Protein AF-0000000076701649 (afdb_homodimer)

Sequence (236 aa):
MNIIDLTMSSPPCSSPISYGSEDEDELDKLRQTIRKQGEAFRRTSEIYLMQVDHPNLKDGGQIWMKSQVDRGIGKDVKLMVEDVRRFEETARKKDSTWAMGKGEEERRRMKNTMGYQIMNIIDLTMSSPPCSSPISYGSEDEDELDKLRQTIRKQGEAFRRTSEIYLMQVDHPNLKDGGQIWMKSQVDRGIGKDVKLMVEDVRRFEETARKKDSTWAMGKGEEERRRMKNTMGYQI

Radius of gyration: 28.3 Å; Cα contacts (8 Å, |Δi|>4): 199; chains: 2; bounding box: 39×139×58 Å

pLDDT: mean 77.35, std 19.84, range [37.5, 97.56]

Solvent-accessible surface area (backbone atoms only — not comparable to full-atom values): 13493 Å² total; per-residue (Å²): 136,84,80,79,78,81,67,76,76,72,71,77,73,74,63,74,74,64,77,41,75,64,51,53,50,50,50,51,51,46,42,50,54,44,44,53,50,17,50,34,27,37,50,45,14,50,53,40,46,51,48,64,66,36,87,71,29,83,62,36,28,48,52,21,46,51,40,45,63,71,67,43,76,43,64,62,41,52,52,46,50,51,43,44,50,51,47,60,60,38,66,70,40,78,75,72,69,72,73,72,49,95,43,74,64,42,53,47,42,44,54,66,40,45,31,59,76,130,135,85,79,78,80,82,66,80,73,70,70,77,74,76,63,74,74,62,76,41,74,65,50,52,50,50,49,51,53,46,41,52,53,43,45,54,50,16,50,34,26,38,52,45,14,50,52,40,46,52,47,64,68,37,89,71,30,88,57,37,30,49,54,21,46,52,40,44,61,72,67,42,75,43,64,60,41,52,54,47,49,51,42,44,51,52,45,58,59,38,66,71,40,79,75,72,71,72,74,74,47,95,44,74,65,42,53,48,41,44,53,66,39,44,30,59,78,131

Secondary structure (DSSP, 8-state):
--------------------HHHHHHHHHHHHHHHHHHHHHHHHHHHHHHHHT-TTIIIIIHHHHHHHHHHTTTHHHHHHHHHHHHHHHHHSSTT------SSHHHHHHHHHHTT---/--------------------HHHHHHHHHHHHHHHHHHHHHHHHHHHHHHHHT-TTIIIIIHHHHHHHHHHTTTHHHHHHHHHHHHHHHHHSSTT------SSHHHHHHHHHHTT---

Structure (mmCIF, N/CA/C/O backbone):
data_AF-0000000076701649-model_v1
#
loop_
_entity.id
_entity.type
_entity.pdbx_description
1 polymer 'Uncharacterized protein'
#
loop_
_atom_site.group_PDB
_atom_site.id
_atom_site.type_symbol
_atom_site.label_atom_id
_atom_site.label_alt_id
_atom_site.label_comp_id
_atom_site.label_asym_id
_atom_site.label_entity_id
_atom_site.label_seq_id
_atom_site.pdbx_PDB_ins_code
_atom_site.Cartn_x
_atom_site.Cartn_y
_atom_site.Cartn_z
_atom_site.occupancy
_atom_site.B_iso_or_equiv
_atom_site.auth_seq_id
_atom_site.auth_comp_id
_atom_site.auth_asym_id
_ato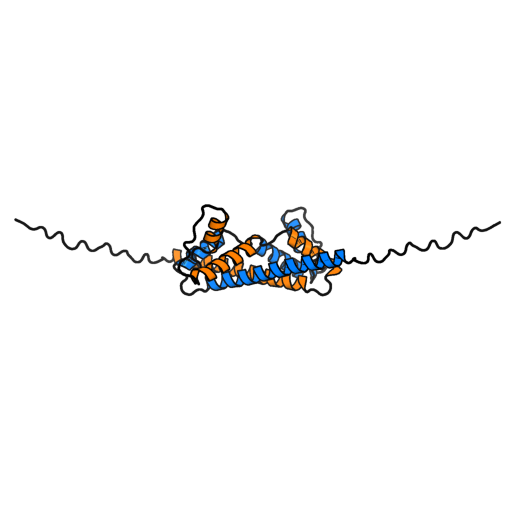m_site.auth_atom_id
_atom_site.pdbx_PDB_model_num
ATOM 1 N N . MET A 1 1 ? 18.766 -67.125 -36.625 1 39.03 1 MET A N 1
ATOM 2 C CA . MET A 1 1 ? 18.047 -65.875 -36.781 1 39.03 1 MET A CA 1
ATOM 3 C C . MET A 1 1 ? 17.906 -65.188 -35.406 1 39.03 1 MET A C 1
ATOM 5 O O . MET A 1 1 ? 17.156 -65.625 -34.562 1 39.03 1 MET A O 1
ATOM 9 N N . ASN A 1 2 ? 19.031 -64.562 -34.844 1 42.22 2 ASN A N 1
ATOM 10 C CA . ASN A 1 2 ? 19.234 -64 -33.531 1 42.22 2 ASN A CA 1
ATOM 11 C C . ASN A 1 2 ? 18.391 -62.75 -33.344 1 42.22 2 ASN A C 1
ATOM 13 O O . ASN A 1 2 ? 18.562 -61.75 -34.031 1 42.22 2 ASN A O 1
ATOM 17 N N . ILE A 1 3 ? 17.109 -62.906 -32.875 1 45.03 3 ILE A N 1
ATOM 18 C CA . ILE A 1 3 ? 16.188 -61.844 -32.531 1 45.03 3 ILE A CA 1
ATOM 19 C C . ILE A 1 3 ? 16.781 -60.969 -31.422 1 45.03 3 ILE A C 1
ATOM 21 O O . ILE A 1 3 ? 17.031 -61.438 -30.312 1 45.03 3 ILE A O 1
ATOM 25 N N . ILE A 1 4 ? 17.578 -59.938 -31.781 1 42.5 4 ILE A N 1
ATOM 26 C CA . ILE A 1 4 ? 18.109 -58.938 -30.844 1 42.5 4 ILE A CA 1
ATOM 27 C C . ILE A 1 4 ? 16.953 -58.281 -30.094 1 42.5 4 ILE A C 1
ATOM 29 O O . ILE A 1 4 ? 16.031 -57.75 -30.703 1 42.5 4 ILE A O 1
ATOM 33 N N . ASP A 1 5 ? 16.625 -58.719 -28.891 1 37.53 5 ASP A N 1
ATOM 34 C CA . ASP A 1 5 ? 15.648 -58.156 -27.938 1 37.53 5 ASP A CA 1
ATOM 35 C C . ASP A 1 5 ? 15.93 -56.688 -27.625 1 37.53 5 ASP A C 1
ATOM 37 O O . ASP A 1 5 ? 16.922 -56.375 -26.969 1 37.53 5 ASP A O 1
ATOM 41 N N . LEU A 1 6 ? 15.648 -55.75 -28.484 1 45 6 LEU A N 1
ATOM 42 C CA . LEU A 1 6 ? 15.773 -54.312 -28.266 1 45 6 LEU A CA 1
ATOM 43 C C . LEU A 1 6 ? 14.891 -53.844 -27.109 1 45 6 LEU A C 1
ATOM 45 O O . LEU A 1 6 ? 13.828 -53.281 -27.312 1 45 6 LEU A O 1
ATOM 49 N N . THR A 1 7 ? 14.586 -54.75 -26.125 1 38.72 7 THR A N 1
ATOM 50 C CA . THR A 1 7 ? 13.594 -54.344 -25.125 1 38.72 7 THR A CA 1
ATOM 51 C C . THR A 1 7 ? 13.906 -52.938 -24.594 1 38.72 7 THR A C 1
ATOM 53 O O . THR A 1 7 ? 13.062 -52.062 -24.625 1 38.72 7 THR A O 1
ATOM 56 N N . MET A 1 8 ? 13.859 -52.781 -23.219 1 38.62 8 MET A N 1
ATOM 57 C CA . MET A 1 8 ? 13.227 -51.875 -22.266 1 38.62 8 MET A CA 1
ATOM 58 C C . MET A 1 8 ? 14.125 -50.688 -21.984 1 38.62 8 MET A C 1
ATOM 60 O O . M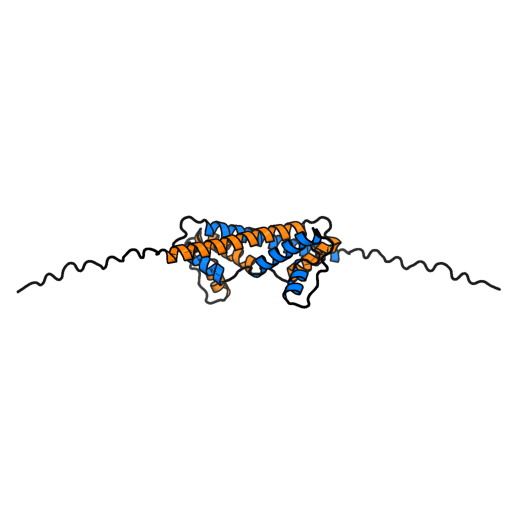ET A 1 8 ? 15.164 -50.812 -21.344 1 38.62 8 MET A O 1
ATOM 64 N N . SER A 1 9 ? 14.484 -49.906 -23 1 40.28 9 SER A N 1
ATOM 65 C CA . SER A 1 9 ? 15.148 -48.719 -22.516 1 40.28 9 SER A CA 1
ATOM 66 C C . SER A 1 9 ? 14.383 -48.094 -21.359 1 40.28 9 SER A C 1
ATOM 68 O O . SER A 1 9 ? 13.18 -47.844 -21.469 1 40.28 9 SER A O 1
ATOM 70 N N . SER A 1 10 ? 14.789 -48.344 -20.125 1 41.69 10 SER A N 1
ATOM 71 C CA . SER A 1 10 ? 14.258 -47.688 -18.938 1 41.69 10 SER A CA 1
ATOM 72 C C . SER A 1 10 ? 14.102 -46.188 -19.141 1 41.69 10 SER A C 1
ATOM 74 O O . SER A 1 10 ? 15.016 -45.531 -19.641 1 41.69 10 SER A O 1
ATOM 76 N N . PRO A 1 11 ? 12.852 -45.688 -19.359 1 44 11 PRO A N 1
ATOM 77 C CA . PRO A 1 11 ? 12.727 -44.219 -19.453 1 44 11 PRO A CA 1
ATOM 78 C C . PRO A 1 11 ? 13.609 -43.469 -18.453 1 44 11 PRO A C 1
ATOM 80 O O . PRO A 1 11 ? 13.93 -44.031 -17.391 1 44 11 PRO A O 1
ATOM 83 N N . PRO A 1 12 ? 14.516 -42.656 -18.891 1 43.28 12 PRO A N 1
ATOM 84 C CA . PRO A 1 12 ? 15.289 -41.875 -17.922 1 43.28 12 PRO A CA 1
ATOM 85 C C . PRO A 1 12 ? 14.438 -41.406 -16.75 1 43.28 12 PRO A C 1
ATOM 87 O O . PRO A 1 12 ? 13.297 -40.969 -16.938 1 43.28 12 PRO A O 1
ATOM 90 N N . CYS A 1 13 ? 14.453 -42.094 -15.609 1 40.34 13 CYS A N 1
ATOM 91 C CA . CYS A 1 13 ? 13.875 -41.562 -14.375 1 40.34 13 CYS A CA 1
ATOM 92 C C . CYS A 1 13 ? 14.07 -40.062 -14.266 1 40.34 13 CYS A C 1
ATOM 94 O O . CYS A 1 13 ? 15.203 -39.594 -14.305 1 40.34 13 CYS A O 1
ATOM 96 N N . SER A 1 14 ? 13.18 -39.312 -14.938 1 40.25 14 SER A N 1
ATOM 97 C CA . SER A 1 14 ? 13.172 -37.875 -14.562 1 40.25 14 SER A CA 1
ATOM 98 C C . SER A 1 14 ? 13.484 -37.719 -13.086 1 40.25 14 SER A C 1
ATOM 100 O O . SER A 1 14 ? 12.742 -38.188 -12.227 1 40.25 14 SER A O 1
ATOM 102 N N . SER A 1 15 ? 14.695 -37.75 -12.727 1 40.06 15 SER A N 1
ATOM 103 C CA . SER A 1 15 ? 15.102 -37.406 -11.367 1 40.06 15 SER A CA 1
ATOM 104 C C . SER A 1 15 ? 14.18 -36.344 -10.766 1 40.06 15 SER A C 1
ATOM 106 O O . SER A 1 15 ? 13.812 -35.375 -11.438 1 40.06 15 SER A O 1
ATOM 108 N N . PRO A 1 16 ? 13.336 -36.656 -9.805 1 42.72 16 PRO A N 1
ATOM 109 C CA . PRO A 1 16 ? 12.664 -35.562 -9.102 1 42.72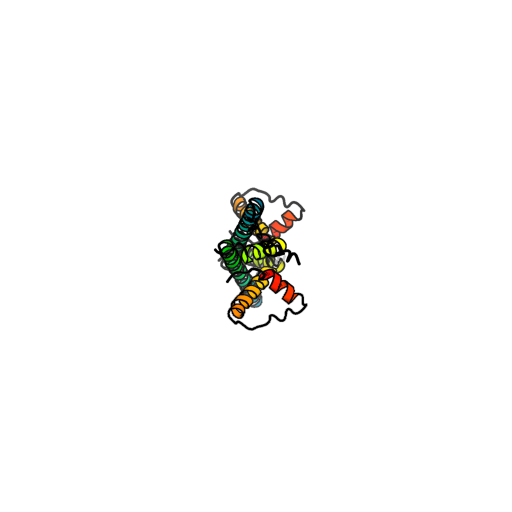 16 PRO A CA 1
ATOM 110 C C . PRO A 1 16 ? 13.531 -34.312 -8.992 1 42.72 16 PRO A C 1
ATOM 112 O O . PRO A 1 16 ? 14.703 -34.406 -8.617 1 42.72 16 PRO A O 1
ATOM 115 N N . ILE A 1 17 ? 13.578 -33.438 -9.922 1 42.81 17 ILE A N 1
ATOM 116 C CA . ILE A 1 17 ? 14.227 -32.156 -9.633 1 42.81 17 ILE A CA 1
ATOM 117 C C . ILE A 1 17 ? 14.117 -31.844 -8.141 1 42.81 17 ILE A C 1
ATOM 119 O O . ILE A 1 17 ? 13.016 -31.625 -7.629 1 42.81 17 ILE A O 1
ATOM 123 N N . SER A 1 18 ? 14.688 -32.531 -7.312 1 44.22 18 SER A N 1
ATOM 124 C CA . SER A 1 18 ? 14.867 -32.062 -5.941 1 44.22 18 SER A CA 1
ATOM 125 C C . SER A 1 18 ? 14.914 -30.531 -5.871 1 44.22 18 SER A C 1
ATOM 127 O O . SER A 1 18 ? 15.773 -29.906 -6.492 1 44.22 18 SER A O 1
ATOM 129 N N . TYR A 1 19 ? 13.727 -29.797 -5.988 1 50.16 19 TYR A N 1
ATOM 130 C CA . TYR A 1 19 ? 13.828 -28.406 -5.582 1 50.16 19 TYR A CA 1
ATOM 131 C C . TYR A 1 19 ? 14.945 -28.219 -4.562 1 50.16 19 TYR A C 1
ATOM 133 O O . TYR A 1 19 ? 14.852 -28.703 -3.43 1 50.16 19 TYR A O 1
ATOM 141 N N . GLY A 1 20 ? 16.109 -28.359 -5.004 1 56.97 20 GLY A N 1
ATOM 142 C CA . GLY A 1 20 ? 17.344 -28.281 -4.23 1 56.97 20 GLY A CA 1
ATOM 143 C C . GLY A 1 20 ? 17.359 -27.156 -3.223 1 56.97 20 GLY A C 1
ATOM 144 O O . GLY A 1 20 ? 16.422 -26.359 -3.172 1 56.97 20 GLY A O 1
ATOM 145 N N . SER A 1 21 ? 18.25 -27.219 -2.188 1 66.81 21 SER A N 1
ATOM 146 C CA . SER A 1 21 ? 18.547 -26.266 -1.121 1 66.81 21 SER A CA 1
ATOM 147 C C . SER A 1 21 ? 18.484 -24.828 -1.627 1 66.81 21 SER A C 1
ATOM 149 O O . SER A 1 21 ? 18 -23.938 -0.928 1 66.81 21 SER A O 1
ATOM 151 N N . GLU A 1 22 ? 18.797 -24.625 -2.84 1 68.69 22 GLU A N 1
ATOM 152 C CA . GLU A 1 22 ? 18.812 -23.281 -3.406 1 68.69 22 GLU A CA 1
ATOM 153 C C . GLU A 1 22 ? 17.391 -22.781 -3.678 1 68.69 22 GLU A C 1
ATOM 155 O O . GLU A 1 22 ? 17.094 -21.609 -3.453 1 68.69 22 GLU A O 1
ATOM 160 N N . ASP A 1 23 ? 16.562 -23.797 -4.113 1 74.44 23 ASP A N 1
ATOM 161 C CA . ASP A 1 23 ? 15.188 -23.422 -4.402 1 74.44 23 ASP A CA 1
ATOM 162 C C . ASP A 1 23 ? 14.422 -23.094 -3.121 1 74.44 23 ASP A C 1
ATOM 164 O O . ASP A 1 23 ? 13.625 -22.156 -3.09 1 74.44 23 ASP A O 1
ATOM 168 N N . GLU A 1 24 ? 14.797 -23.922 -2.121 1 78.31 24 GLU A N 1
ATOM 169 C CA . GLU A 1 24 ? 14.148 -23.672 -0.833 1 78.31 24 GLU A CA 1
ATOM 170 C C . GLU A 1 24 ? 14.586 -22.328 -0.244 1 78.31 24 GLU A C 1
ATOM 172 O O . GLU A 1 24 ? 13.773 -21.609 0.337 1 78.31 24 GLU A O 1
ATOM 177 N N . ASP A 1 25 ? 15.844 -22.031 -0.474 1 84.88 25 ASP A N 1
ATOM 178 C CA . ASP A 1 25 ? 16.359 -20.766 0.017 1 84.88 25 ASP A CA 1
ATOM 179 C C . ASP A 1 25 ? 15.719 -19.594 -0.71 1 84.88 25 ASP A C 1
ATOM 181 O O . ASP A 1 25 ? 15.383 -18.578 -0.092 1 84.88 25 ASP A O 1
ATOM 185 N N . GLU A 1 26 ? 15.539 -19.734 -1.967 1 86.44 26 GLU A N 1
ATOM 186 C CA . GLU A 1 26 ? 14.914 -18.672 -2.748 1 86.44 26 GLU A CA 1
ATOM 187 C C . GLU A 1 26 ? 13.469 -18.469 -2.33 1 86.44 26 GLU A C 1
ATOM 189 O O . GLU A 1 26 ? 13.008 -17.328 -2.201 1 86.44 26 GLU A O 1
ATOM 194 N N . LEU A 1 27 ? 12.812 -19.578 -2.107 1 87.75 27 LEU A N 1
ATOM 195 C CA . LEU A 1 27 ? 11.422 -19.484 -1.682 1 87.75 27 LEU A CA 1
ATOM 196 C C . LEU A 1 27 ? 11.305 -18.781 -0.331 1 87.75 27 LEU A C 1
ATOM 198 O O . LEU A 1 27 ? 10.406 -17.969 -0.122 1 87.75 27 LEU A O 1
ATOM 202 N N . ASP A 1 28 ? 12.203 -19.109 0.511 1 89.88 28 ASP A N 1
ATOM 203 C CA . ASP A 1 28 ? 12.172 -18.5 1.835 1 89.88 28 ASP A CA 1
ATOM 204 C C . ASP A 1 28 ? 12.414 -17 1.749 1 89.88 28 ASP A C 1
ATOM 206 O O . ASP A 1 28 ? 11.781 -16.219 2.467 1 89.88 28 ASP A O 1
ATOM 210 N N . LYS A 1 29 ? 13.297 -16.578 0.901 1 92.81 29 LYS A N 1
ATOM 211 C CA . LYS A 1 29 ? 13.555 -15.148 0.707 1 92.81 29 LYS A CA 1
ATOM 212 C C . LYS A 1 29 ? 12.328 -14.438 0.148 1 92.81 29 LYS A C 1
ATOM 214 O O . LYS A 1 29 ? 12 -13.336 0.583 1 92.81 29 LYS A O 1
ATOM 219 N N . LEU A 1 30 ? 11.703 -15.07 -0.746 1 91.88 30 LEU A N 1
ATOM 220 C CA . LEU A 1 30 ? 10.484 -14.508 -1.316 1 91.88 30 LEU A CA 1
ATOM 221 C C . LEU A 1 30 ? 9.398 -14.359 -0.253 1 91.88 30 LEU A C 1
ATOM 223 O O . LEU A 1 30 ? 8.766 -13.305 -0.15 1 91.88 30 LEU A O 1
ATOM 227 N N . ARG A 1 31 ? 9.266 -15.375 0.521 1 92.88 31 ARG A N 1
ATOM 228 C CA . ARG A 1 31 ? 8.266 -15.352 1.586 1 92.88 31 ARG A CA 1
ATOM 229 C C . ARG A 1 31 ? 8.516 -14.195 2.551 1 92.88 31 ARG A C 1
ATOM 231 O O . ARG A 1 31 ? 7.59 -13.484 2.926 1 92.88 31 ARG A O 1
ATOM 238 N N . GLN A 1 32 ? 9.719 -14.023 2.912 1 94.38 32 GLN A N 1
ATOM 239 C CA . GLN A 1 32 ? 10.07 -12.961 3.85 1 94.38 32 GLN A CA 1
ATOM 240 C C . GLN A 1 32 ? 9.789 -11.586 3.254 1 94.38 32 GLN A C 1
ATOM 242 O O . GLN A 1 32 ? 9.266 -10.703 3.938 1 94.38 32 GLN A O 1
ATOM 247 N N . THR A 1 33 ? 10.148 -11.438 2.053 1 94.44 33 THR A N 1
ATOM 248 C CA . THR A 1 33 ? 9.93 -10.164 1.38 1 94.44 33 THR A CA 1
ATOM 249 C C . THR A 1 33 ? 8.438 -9.828 1.316 1 94.44 33 THR A C 1
ATOM 251 O O . THR A 1 33 ? 8.031 -8.719 1.646 1 94.44 33 THR A O 1
ATOM 254 N N . ILE A 1 34 ? 7.617 -10.828 0.959 1 94.62 34 ILE A N 1
ATOM 255 C CA . ILE A 1 34 ? 6.18 -10.617 0.821 1 94.62 34 ILE A CA 1
ATOM 256 C C . ILE A 1 34 ? 5.562 -10.352 2.193 1 94.62 34 ILE A C 1
ATOM 258 O O . ILE A 1 34 ? 4.684 -9.5 2.332 1 94.62 34 ILE A O 1
ATOM 262 N N . ARG A 1 35 ? 6.051 -11.062 3.188 1 95.56 35 ARG A N 1
ATOM 263 C CA . ARG A 1 35 ? 5.547 -10.844 4.539 1 95.56 35 ARG A CA 1
ATOM 264 C C . ARG A 1 35 ? 5.852 -9.43 5.012 1 95.56 35 ARG A C 1
ATOM 266 O O . ARG A 1 35 ? 4.984 -8.758 5.586 1 95.56 35 ARG A O 1
ATOM 273 N N . LYS A 1 36 ? 7.059 -8.945 4.812 1 95 36 LYS A N 1
ATOM 274 C CA . LYS A 1 36 ? 7.438 -7.586 5.188 1 95 36 LYS A CA 1
ATOM 275 C C . LYS A 1 36 ? 6.586 -6.551 4.457 1 95 36 LYS A C 1
ATOM 277 O O . LYS A 1 36 ? 6.164 -5.559 5.051 1 95 36 LYS A O 1
ATOM 282 N N . GLN A 1 37 ? 6.348 -6.805 3.197 1 95.06 37 GLN A N 1
ATOM 283 C CA . GLN A 1 37 ? 5.504 -5.898 2.422 1 95.06 37 GLN A CA 1
ATOM 284 C C . GLN A 1 37 ? 4.07 -5.902 2.941 1 95.06 37 GLN A C 1
ATOM 286 O O . GLN A 1 37 ? 3.445 -4.848 3.064 1 95.06 37 GLN A O 1
ATOM 291 N N . GLY A 1 38 ? 3.586 -7.098 3.229 1 96.31 38 GLY A N 1
ATOM 292 C CA . GLY A 1 38 ? 2.254 -7.203 3.807 1 96.31 38 GLY A CA 1
ATOM 293 C C . GLY A 1 38 ? 2.104 -6.426 5.102 1 96.31 38 GLY A C 1
ATOM 294 O O . GLY A 1 38 ? 1.101 -5.742 5.309 1 96.31 38 GLY A O 1
ATOM 295 N N . GLU A 1 39 ? 3.082 -6.508 5.922 1 96.5 39 GLU A N 1
ATOM 296 C CA . GLU A 1 39 ? 3.07 -5.781 7.188 1 96.5 39 GLU A CA 1
ATOM 297 C C . GLU A 1 39 ? 3.135 -4.273 6.961 1 96.5 39 GLU A C 1
ATOM 299 O O . GLU A 1 39 ? 2.506 -3.502 7.691 1 96.5 39 GLU A O 1
ATOM 304 N N . ALA A 1 40 ? 3.902 -3.881 6.004 1 96 40 ALA A N 1
ATOM 305 C CA . ALA A 1 40 ? 3.971 -2.461 5.668 1 96 40 ALA A CA 1
ATOM 306 C C . ALA A 1 40 ? 2.611 -1.941 5.203 1 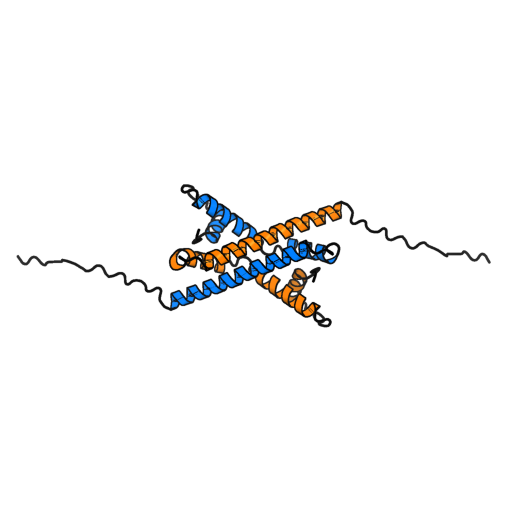96 40 ALA A C 1
ATOM 308 O O . ALA A 1 40 ? 2.209 -0.833 5.562 1 96 40 ALA A O 1
ATOM 309 N N . PHE A 1 41 ? 1.889 -2.727 4.422 1 97.31 41 PHE A N 1
ATOM 310 C CA . PHE A 1 41 ? 0.547 -2.346 3.996 1 97.31 41 PHE A CA 1
ATOM 311 C C . PHE A 1 41 ? -0.387 -2.229 5.195 1 97.31 41 PHE A C 1
ATOM 313 O O . PHE A 1 41 ? -1.182 -1.289 5.277 1 97.31 41 PHE A O 1
ATOM 320 N N . ARG A 1 42 ? -0.293 -3.141 6.098 1 97.5 42 ARG A N 1
ATOM 321 C CA . ARG A 1 42 ? -1.111 -3.1 7.305 1 97.5 42 ARG A CA 1
ATOM 322 C C . ARG A 1 42 ? -0.849 -1.826 8.102 1 97.5 42 ARG A C 1
ATOM 324 O O . ARG A 1 42 ? -1.787 -1.13 8.492 1 97.5 42 ARG A O 1
ATOM 331 N N . ARG A 1 43 ? 0.378 -1.562 8.312 1 97.31 43 ARG A N 1
ATOM 332 C CA . ARG A 1 43 ? 0.744 -0.378 9.078 1 97.31 43 ARG A CA 1
ATOM 333 C C . ARG A 1 43 ? 0.286 0.896 8.375 1 97.31 43 ARG A C 1
ATOM 335 O O . ARG A 1 43 ? -0.192 1.831 9.023 1 97.31 43 ARG A O 1
ATOM 342 N N . THR A 1 44 ? 0.485 0.931 7.105 1 96.94 44 THR A N 1
ATOM 343 C CA . THR A 1 44 ? 0.038 2.092 6.344 1 96.94 44 THR A CA 1
ATOM 344 C C . THR A 1 44 ? -1.469 2.285 6.488 1 96.94 44 THR A C 1
ATOM 346 O O . THR A 1 44 ? -1.942 3.41 6.66 1 96.94 44 THR A O 1
ATOM 349 N N . SER A 1 45 ? -2.205 1.2 6.379 1 97.19 45 SER A N 1
ATOM 350 C CA . SER A 1 45 ? -3.645 1.273 6.602 1 97.19 45 SER A CA 1
ATOM 351 C C . SER A 1 45 ? -3.963 1.889 7.961 1 97.19 45 SER A C 1
ATOM 353 O O . SER A 1 45 ? -4.805 2.781 8.062 1 97.19 45 SER A O 1
ATOM 355 N N . GLU A 1 46 ? -3.287 1.453 8.961 1 97.06 46 GLU A N 1
ATOM 356 C CA . GLU A 1 46 ? -3.496 1.956 10.312 1 97.06 46 GLU A CA 1
ATOM 357 C C . GLU A 1 46 ? -3.207 3.453 10.398 1 97.06 46 GLU A C 1
ATOM 359 O O . GLU A 1 46 ? -3.979 4.207 10.992 1 97.06 46 GLU A O 1
ATOM 364 N N . ILE A 1 47 ? -2.09 3.854 9.828 1 95.69 47 ILE A N 1
ATOM 365 C CA . ILE A 1 47 ? -1.698 5.258 9.82 1 95.69 47 ILE A CA 1
ATOM 366 C C . ILE A 1 47 ? -2.787 6.094 9.156 1 95.69 47 ILE A C 1
ATOM 368 O O . ILE A 1 47 ? -3.225 7.109 9.703 1 95.69 47 ILE A O 1
ATOM 372 N N . TYR A 1 48 ? -3.252 5.711 7.957 1 96.12 48 TYR A N 1
ATOM 373 C CA . TYR A 1 48 ? -4.266 6.441 7.203 1 96.12 48 TYR A CA 1
ATOM 374 C C . TYR A 1 48 ? -5.551 6.574 8.008 1 96.12 48 TYR A C 1
ATOM 376 O O . TYR A 1 48 ? -6.09 7.676 8.148 1 96.12 48 TYR A O 1
ATOM 384 N N . LEU A 1 49 ? -5.992 5.504 8.539 1 95.5 49 LEU A N 1
ATOM 385 C CA . LEU A 1 49 ? -7.281 5.496 9.219 1 95.5 49 LEU A CA 1
ATOM 386 C C . LEU A 1 49 ? -7.207 6.262 10.539 1 95.5 49 LEU A C 1
ATOM 388 O O . LEU A 1 49 ? -8.172 6.926 10.93 1 95.5 49 LEU A O 1
ATOM 392 N N . MET A 1 50 ? -6.082 6.254 11.211 1 93.31 50 MET A N 1
ATOM 393 C CA . MET A 1 50 ? -5.879 7.039 12.422 1 93.31 50 MET A CA 1
ATOM 394 C C . MET A 1 50 ? -5.926 8.531 12.117 1 93.31 50 MET A C 1
ATOM 396 O O . MET A 1 50 ? -6.48 9.312 12.891 1 93.31 50 MET A O 1
ATOM 400 N N . GLN A 1 51 ? -5.277 8.93 10.992 1 92.94 51 GLN A N 1
ATOM 401 C CA . GLN A 1 51 ? -5.238 10.344 10.625 1 92.94 51 GLN A CA 1
ATOM 402 C C . GLN A 1 51 ? -6.625 10.844 10.227 1 92.94 51 GLN A C 1
ATOM 404 O O . GLN A 1 51 ? -6.996 11.977 10.555 1 92.94 51 GLN A O 1
ATOM 409 N N . VAL A 1 52 ? -7.375 10.023 9.516 1 91.81 52 VAL A N 1
ATOM 410 C CA . VAL A 1 52 ? -8.695 10.414 9.039 1 91.81 52 VAL A CA 1
ATOM 411 C C . VAL A 1 52 ? -9.641 10.602 10.219 1 91.81 52 VAL A C 1
ATOM 413 O O . VAL A 1 52 ? -10.516 11.469 10.195 1 91.81 52 VAL A O 1
ATOM 416 N N . ASP A 1 53 ? -9.508 9.883 11.219 1 86.88 53 ASP A N 1
ATOM 417 C CA . ASP A 1 53 ? -10.445 9.859 12.336 1 86.88 53 ASP A CA 1
ATOM 418 C C . ASP A 1 53 ? -9.953 10.75 13.477 1 86.88 53 ASP A C 1
ATOM 420 O O . ASP A 1 53 ? -10.555 10.789 14.547 1 86.88 53 ASP A O 1
ATOM 424 N N . HIS A 1 54 ? -8.852 11.43 13.148 1 85.5 54 HIS A N 1
ATOM 425 C CA . HIS A 1 54 ? -8.289 12.25 14.219 1 85.5 54 HIS A CA 1
ATOM 426 C C . HIS A 1 54 ? -9.227 13.398 14.586 1 85.5 54 HIS A C 1
ATOM 428 O O . HIS A 1 54 ? -9.758 14.07 13.695 1 85.5 54 HIS A O 1
ATOM 434 N N . PRO A 1 55 ? -9.406 13.688 15.828 1 75 55 PRO A N 1
ATOM 435 C CA . PRO A 1 55 ? -10.375 14.688 16.281 1 75 55 PRO A CA 1
ATOM 436 C C . PRO A 1 55 ? -10.016 16.094 15.828 1 75 55 PRO A C 1
ATOM 438 O O . PRO A 1 55 ? -10.906 16.938 15.641 1 75 55 PRO A O 1
ATOM 441 N N . ASN A 1 56 ? -8.789 16.406 15.789 1 68 56 ASN A N 1
ATOM 442 C CA . ASN A 1 56 ? -8.359 17.75 15.422 1 68 56 ASN A CA 1
ATOM 443 C C . ASN A 1 56 ? -7.984 17.844 13.945 1 68 56 ASN A C 1
ATOM 445 O O . ASN A 1 56 ? -6.906 18.328 13.602 1 68 56 ASN A O 1
ATOM 449 N N . LEU A 1 57 ? -8.797 17.484 13.008 1 64.06 57 LEU A N 1
ATOM 450 C CA . LEU A 1 57 ? -8.523 17.375 11.578 1 64.06 57 LEU A CA 1
ATOM 451 C C . LEU A 1 57 ? -8.422 18.766 10.938 1 64.06 57 LEU A C 1
ATOM 453 O O . LEU A 1 57 ? -7.781 18.922 9.898 1 64.06 57 LEU A O 1
ATOM 457 N N . LYS A 1 58 ? -9.047 19.781 11.438 1 65.56 58 LYS A N 1
ATOM 458 C CA . LYS A 1 58 ? -9.211 21.031 10.719 1 65.56 58 LYS A CA 1
ATOM 459 C C . LYS A 1 58 ? -7.855 21.656 10.383 1 65.56 58 LYS A C 1
ATOM 461 O O . LYS A 1 58 ? -7.648 22.141 9.266 1 65.56 58 LYS A O 1
ATOM 466 N N . ASP A 1 59 ? -6.926 21.469 11.195 1 73.31 59 ASP A N 1
ATOM 467 C CA . ASP A 1 59 ? -5.727 22.203 10.82 1 73.31 59 ASP A CA 1
ATOM 468 C C . ASP A 1 59 ? -4.703 21.297 10.148 1 73.31 59 ASP A C 1
ATOM 470 O O . ASP A 1 59 ? -4.672 21.203 8.922 1 73.31 59 ASP A O 1
ATOM 474 N N . GLY A 1 60 ? -4.047 20.453 10.805 1 81.19 60 GLY A N 1
ATOM 475 C CA . GLY A 1 60 ? -2.953 19.625 10.32 1 81.19 60 GLY A CA 1
ATOM 476 C C . GLY A 1 60 ? -3.424 18.406 9.547 1 81.19 60 GLY A C 1
ATOM 477 O O . GLY A 1 60 ? -2.842 18.062 8.516 1 81.19 60 GLY A O 1
ATOM 478 N N . GLY A 1 61 ? -4.602 18.016 9.859 1 86.69 61 GLY A N 1
ATOM 479 C CA . GLY A 1 61 ? -5.125 16.812 9.242 1 86.69 61 GLY A CA 1
ATOM 480 C C . GLY A 1 61 ? -5.492 17 7.781 1 86.69 61 GLY A C 1
ATOM 481 O O . GLY A 1 61 ? -5.207 16.141 6.941 1 86.69 61 GLY A O 1
ATOM 482 N N 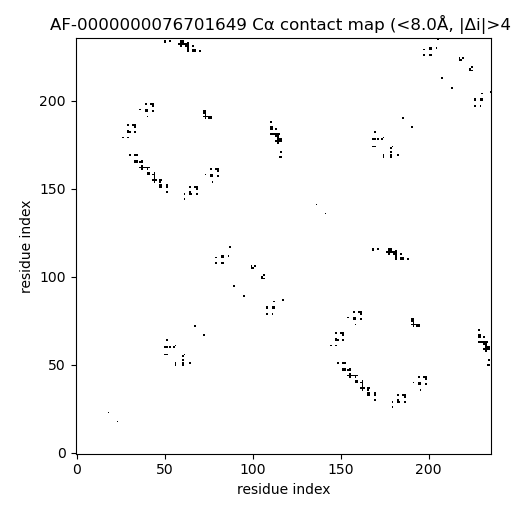. GLN A 1 62 ? -6.082 18.109 7.539 1 88.44 62 GLN A N 1
ATOM 483 C CA . GLN A 1 62 ? -6.461 18.406 6.16 1 88.44 62 GLN A CA 1
ATOM 484 C C . GLN A 1 62 ? -5.234 18.531 5.266 1 88.44 62 GLN A C 1
ATOM 486 O O . GLN A 1 62 ? -5.227 18.047 4.133 1 88.44 62 GLN A O 1
ATOM 491 N N . ILE A 1 63 ? -4.273 19.203 5.734 1 89.19 63 ILE A N 1
ATOM 492 C CA . ILE A 1 63 ? -3.025 19.391 5 1 89.19 63 ILE A CA 1
ATOM 493 C C . ILE A 1 63 ? -2.406 18.016 4.707 1 89.19 63 ILE A C 1
ATOM 495 O O . ILE A 1 63 ? -1.974 17.75 3.58 1 89.19 63 ILE A O 1
ATOM 499 N N . TRP A 1 64 ? -2.393 17.188 5.672 1 93.38 64 TRP A N 1
ATOM 500 C CA . TRP A 1 64 ? -1.807 15.867 5.496 1 93.38 64 TRP A CA 1
ATOM 501 C C . TRP A 1 64 ? -2.586 15.062 4.461 1 93.38 64 TRP A C 1
ATOM 503 O O . TRP A 1 64 ? -1.995 14.461 3.557 1 93.38 64 TRP A O 1
ATOM 513 N N . MET A 1 65 ? -3.904 15.133 4.613 1 92.69 65 MET A N 1
ATOM 514 C CA . MET A 1 65 ? -4.734 14.359 3.697 1 92.69 65 MET A CA 1
ATOM 515 C C . MET A 1 65 ? -4.555 14.836 2.26 1 92.69 65 MET A C 1
ATOM 517 O O . MET A 1 65 ? -4.434 14.016 1.343 1 92.69 65 MET A O 1
ATOM 521 N N . LYS A 1 66 ? -4.516 16.094 2.125 1 91.56 66 LYS A N 1
ATOM 522 C CA . LYS A 1 66 ? -4.297 16.641 0.79 1 91.56 66 LYS A CA 1
ATOM 523 C C . LYS A 1 66 ? -2.951 16.188 0.225 1 91.56 66 LYS A C 1
ATOM 525 O O . LYS A 1 66 ? -2.861 15.797 -0.94 1 91.56 66 LYS A O 1
ATOM 530 N N . SER A 1 67 ? -1.971 16.203 1.03 1 91.88 67 SER A N 1
ATOM 531 C CA . SER A 1 67 ? -0.636 15.781 0.621 1 91.88 67 SER A CA 1
ATOM 532 C C . SER A 1 67 ? -0.627 14.32 0.198 1 91.88 67 SER A C 1
ATOM 534 O O . SER A 1 67 ? -0.004 13.961 -0.803 1 91.88 67 SER A O 1
ATOM 536 N N . GLN A 1 68 ? -1.323 13.5 0.93 1 92.62 68 GLN A N 1
ATOM 537 C CA . GLN A 1 68 ? -1.361 12.07 0.642 1 92.62 68 GLN A CA 1
ATOM 538 C C . GLN A 1 68 ? -2.117 11.789 -0.654 1 92.62 68 GLN A C 1
ATOM 540 O O . GLN A 1 68 ? -1.708 10.938 -1.445 1 92.62 68 GLN A O 1
ATOM 545 N N . VAL A 1 69 ? -3.18 12.5 -0.858 1 92.19 69 VAL A N 1
ATOM 546 C CA . VAL A 1 69 ? -3.959 12.328 -2.08 1 92.19 69 VAL A CA 1
ATOM 547 C C . VAL A 1 69 ? -3.127 12.75 -3.289 1 92.19 69 VAL A C 1
ATOM 549 O O . VAL A 1 69 ? -3.086 12.047 -4.301 1 92.19 69 VAL A O 1
ATOM 552 N N . ASP A 1 70 ? -2.418 13.789 -3.133 1 90.62 70 ASP A N 1
ATOM 553 C CA . ASP A 1 70 ? -1.591 14.312 -4.219 1 90.62 70 ASP A CA 1
ATOM 554 C C . ASP A 1 70 ? -0.429 13.367 -4.523 1 90.62 70 ASP A C 1
ATOM 556 O O . ASP A 1 70 ? -0.064 13.18 -5.684 1 90.62 70 ASP A O 1
ATOM 560 N N . ARG A 1 71 ? 0.135 12.805 -3.514 1 89.62 71 ARG A N 1
ATOM 561 C CA . ARG A 1 71 ? 1.27 11.906 -3.672 1 89.62 71 ARG A CA 1
ATOM 562 C C . ARG A 1 71 ? 0.846 10.609 -4.355 1 89.62 71 ARG A C 1
ATOM 564 O O . ARG A 1 71 ? 1.61 10.031 -5.129 1 89.62 71 ARG A O 1
ATOM 571 N N . GLY A 1 72 ? -0.333 10.156 -4.004 1 87.56 72 GLY A N 1
ATOM 572 C CA . GLY A 1 72 ? -0.857 8.953 -4.633 1 87.56 72 GLY A CA 1
ATOM 573 C C . GLY A 1 72 ? -0.136 7.691 -4.199 1 87.56 72 GLY A C 1
ATOM 574 O O . GLY A 1 72 ? 0.149 6.82 -5.023 1 87.56 72 GLY A O 1
ATOM 575 N N . ILE A 1 73 ? 0.216 7.609 -2.965 1 85.94 73 ILE A N 1
ATOM 576 C CA . ILE A 1 73 ? 0.869 6.422 -2.428 1 85.94 73 ILE A CA 1
ATOM 577 C C . ILE A 1 73 ? -0.024 5.203 -2.641 1 85.94 73 ILE A C 1
ATOM 579 O O . ILE A 1 73 ? -1.21 5.227 -2.303 1 85.94 73 ILE A O 1
ATOM 583 N N . GLY A 1 74 ? 0.579 4.215 -3.254 1 83.69 74 GLY A N 1
ATOM 584 C CA . GLY A 1 74 ? -0.13 2.955 -3.418 1 83.69 74 GLY A CA 1
ATOM 585 C C . GLY A 1 74 ? -1.222 3.018 -4.469 1 83.69 74 GLY A C 1
ATOM 586 O O . GLY A 1 74 ? -2.266 2.377 -4.324 1 83.69 74 GLY A O 1
ATOM 587 N N . LYS A 1 75 ? -1.087 3.826 -5.438 1 82.81 75 LYS A N 1
ATOM 588 C CA . LYS A 1 75 ? -2.09 3.914 -6.496 1 82.81 75 LYS A CA 1
ATOM 589 C C . LYS A 1 75 ? -2.338 2.551 -7.133 1 82.81 75 LYS A C 1
ATOM 591 O O . LYS A 1 75 ? -3.457 2.25 -7.555 1 82.81 75 LYS A O 1
ATOM 596 N N . ASP A 1 76 ? -1.346 1.78 -7.184 1 87.94 76 ASP A N 1
ATOM 597 C CA . ASP A 1 76 ? -1.436 0.46 -7.801 1 87.94 76 ASP A CA 1
ATOM 598 C C . ASP A 1 76 ? -2.092 -0.543 -6.855 1 87.94 76 ASP A C 1
ATOM 600 O O . ASP A 1 76 ? -2.52 -1.617 -7.281 1 87.94 76 ASP A O 1
ATOM 604 N N . VAL A 1 77 ? -2.221 -0.165 -5.625 1 92.44 77 VAL A N 1
ATOM 605 C CA . VAL A 1 77 ? -2.762 -1.055 -4.602 1 92.44 77 VAL A CA 1
ATOM 606 C C . VAL A 1 77 ? -4.25 -1.287 -4.855 1 92.44 77 VAL A C 1
ATOM 608 O O . VAL A 1 77 ? -4.727 -2.424 -4.793 1 92.44 77 VAL A O 1
ATOM 611 N N . LYS A 1 78 ? -4.992 -0.258 -5.223 1 90.69 78 LYS A N 1
ATOM 612 C CA . LYS A 1 78 ? -6.422 -0.384 -5.484 1 90.69 78 LYS A CA 1
ATOM 613 C C . LYS A 1 78 ? -6.684 -1.32 -6.66 1 90.69 78 LYS A C 1
ATOM 615 O O . LYS A 1 78 ? -7.594 -2.15 -6.609 1 90.69 78 LYS A O 1
ATOM 620 N N . LEU A 1 79 ? -5.855 -1.197 -7.641 1 91.19 79 LEU A N 1
ATOM 621 C CA . LEU A 1 79 ? -6.02 -2.031 -8.828 1 91.19 79 LEU A CA 1
ATOM 622 C C . LEU A 1 79 ? -5.703 -3.49 -8.516 1 91.19 79 LEU A C 1
ATOM 624 O O . LEU A 1 79 ? -6.375 -4.398 -9.008 1 91.19 79 LEU A O 1
ATOM 628 N N . MET A 1 80 ? -4.691 -3.664 -7.738 1 93.62 80 MET A N 1
ATOM 629 C CA . MET A 1 80 ? -4.348 -5.023 -7.328 1 93.62 80 MET A CA 1
ATOM 630 C C . MET A 1 80 ? -5.512 -5.676 -6.59 1 93.62 80 MET A C 1
ATOM 632 O O . MET A 1 80 ? -5.891 -6.809 -6.898 1 93.62 80 MET A O 1
ATOM 636 N N . VAL A 1 81 ? -6.148 -4.988 -5.699 1 94.62 81 VAL A N 1
ATOM 637 C CA . VAL A 1 81 ? -7.273 -5.504 -4.926 1 94.62 81 VAL A CA 1
ATOM 638 C C . VAL A 1 81 ? -8.438 -5.824 -5.859 1 94.62 81 VAL A C 1
ATOM 640 O O . VAL A 1 81 ? -9.07 -6.879 -5.738 1 94.62 81 VAL A O 1
ATOM 643 N N . GLU A 1 82 ? -8.695 -4.914 -6.777 1 92.31 82 GLU A N 1
ATOM 644 C CA . GLU A 1 82 ? -9.781 -5.121 -7.727 1 92.31 82 GLU A CA 1
ATOM 645 C C . GLU A 1 82 ? -9.523 -6.34 -8.602 1 92.31 82 GLU A C 1
ATOM 647 O O . GLU A 1 82 ? -10.438 -7.137 -8.852 1 92.31 82 GLU A O 1
ATOM 652 N N . ASP A 1 83 ? -8.352 -6.488 -9.078 1 92 83 ASP A N 1
ATOM 653 C CA . ASP A 1 83 ? -7.992 -7.621 -9.922 1 92 83 ASP A CA 1
ATOM 654 C C . ASP A 1 83 ? -8.141 -8.938 -9.164 1 92 83 ASP A C 1
ATOM 656 O O . ASP A 1 83 ? -8.68 -9.914 -9.703 1 92 83 ASP A O 1
ATOM 660 N N . VAL A 1 84 ? -7.703 -8.977 -7.945 1 93.38 84 VAL A N 1
ATOM 661 C CA . VAL A 1 84 ? -7.797 -10.188 -7.137 1 93.38 84 VAL A CA 1
ATOM 662 C C . VAL A 1 84 ? -9.266 -10.508 -6.852 1 93.38 84 VAL A C 1
ATOM 664 O O . VAL A 1 84 ? -9.68 -11.664 -6.941 1 93.38 84 VAL A O 1
ATOM 667 N N . ARG A 1 85 ? -10.016 -9.539 -6.535 1 92.5 85 ARG A N 1
ATOM 668 C CA . ARG A 1 85 ? -11.438 -9.734 -6.305 1 92.5 85 ARG A CA 1
ATOM 669 C C . ARG A 1 85 ? -12.109 -10.352 -7.527 1 92.5 85 ARG A C 1
ATOM 671 O O . ARG A 1 85 ? -12.875 -11.312 -7.402 1 92.5 85 ARG A O 1
ATOM 678 N N . ARG A 1 86 ? -11.844 -9.75 -8.648 1 89.06 86 ARG A N 1
ATOM 679 C CA . ARG A 1 86 ? -12.398 -10.258 -9.898 1 89.06 86 ARG A CA 1
ATOM 680 C C . ARG A 1 86 ? -11.984 -11.711 -10.133 1 89.06 86 ARG A C 1
ATOM 682 O O . ARG A 1 86 ? -12.797 -12.539 -10.531 1 89.06 86 ARG A O 1
ATOM 689 N N . PHE A 1 87 ? -10.75 -11.969 -9.906 1 89.56 87 PHE A N 1
ATOM 690 C CA . PHE A 1 87 ? -10.211 -13.312 -10.078 1 89.56 87 PHE A CA 1
ATOM 691 C C . PHE A 1 87 ? -10.922 -14.305 -9.164 1 89.56 87 PHE A C 1
ATOM 693 O O . PHE A 1 87 ? -11.328 -15.383 -9.609 1 89.56 87 PHE A O 1
ATOM 700 N N . GLU A 1 88 ? -11.109 -13.953 -7.941 1 89.62 88 GLU A N 1
ATOM 701 C CA . GLU A 1 88 ? -11.758 -14.82 -6.961 1 89.62 88 GLU A CA 1
ATOM 702 C C . GLU A 1 88 ? -13.219 -15.055 -7.32 1 89.62 88 GLU A C 1
ATOM 704 O O . GLU A 1 88 ? -13.742 -16.156 -7.129 1 89.62 88 GLU A O 1
ATOM 709 N N . GLU A 1 89 ? -13.797 -14.078 -7.82 1 86.19 89 GLU A N 1
ATOM 710 C CA . GLU A 1 89 ? -15.211 -14.164 -8.188 1 86.19 89 GLU A CA 1
ATOM 711 C C . GLU A 1 89 ? -15.406 -15.039 -9.43 1 86.19 89 GLU A C 1
ATOM 713 O O . GLU A 1 89 ? -16.391 -15.758 -9.539 1 86.19 89 GLU A O 1
ATOM 718 N N . THR A 1 90 ? -14.398 -14.945 -10.422 1 82.88 90 THR A N 1
ATOM 719 C CA . THR A 1 90 ? -14.539 -15.664 -11.68 1 82.88 90 THR A CA 1
ATOM 720 C C . THR A 1 90 ? -14.023 -17.094 -11.547 1 82.88 90 THR A C 1
ATOM 722 O O . THR A 1 90 ? -14.484 -18 -12.25 1 82.88 90 THR A O 1
ATOM 725 N N . ALA A 1 91 ? -12.859 -17.172 -10.914 1 70.5 91 ALA A N 1
ATOM 726 C CA . ALA A 1 91 ? -12.344 -18.516 -10.688 1 70.5 91 ALA A CA 1
ATOM 727 C C . ALA A 1 91 ? -13.43 -19.438 -10.117 1 70.5 91 ALA A C 1
ATOM 729 O O . ALA A 1 91 ? -13.453 -20.625 -10.406 1 70.5 91 ALA A O 1
ATOM 730 N N . ARG A 1 92 ? -14.148 -18.828 -9.383 1 62.38 92 ARG A N 1
ATOM 731 C CA . ARG A 1 92 ? -15.273 -19.594 -8.867 1 62.38 92 ARG A CA 1
ATOM 732 C C . ARG A 1 92 ? -16.281 -19.891 -9.969 1 62.38 92 ARG A C 1
ATOM 734 O O . ARG A 1 92 ? -17.062 -20.844 -9.875 1 62.38 92 ARG A O 1
ATOM 741 N N . LYS A 1 93 ? -16.141 -18.922 -10.914 1 61.84 93 LYS A N 1
ATOM 742 C CA . LYS A 1 93 ? -17.047 -19.156 -12.031 1 61.84 93 LYS A CA 1
ATOM 743 C C . LYS A 1 93 ? -16.328 -19.828 -13.195 1 61.84 93 LYS A C 1
ATOM 745 O O . LYS A 1 93 ? -15.188 -19.484 -13.5 1 61.84 93 LYS A O 1
ATOM 750 N N . LYS A 1 94 ? -16.141 -21.078 -13.281 1 55.53 94 LYS A N 1
ATOM 751 C CA . LYS A 1 94 ? -15.453 -21.969 -14.219 1 55.53 94 LYS A CA 1
ATOM 752 C C . LYS A 1 94 ? -15.062 -21.234 -15.492 1 55.53 94 LYS A C 1
ATOM 754 O O . LYS A 1 94 ? -13.969 -21.438 -16.016 1 55.53 94 LYS A O 1
ATOM 759 N N . ASP A 1 95 ? -15.969 -20.734 -16.328 1 46 95 ASP A N 1
ATOM 760 C CA . ASP A 1 95 ? -15.945 -20.734 -17.781 1 46 95 ASP A CA 1
ATOM 761 C C . ASP A 1 95 ? -15.352 -19.422 -18.312 1 46 95 ASP A C 1
ATOM 763 O O . ASP A 1 95 ? -15.43 -19.141 -19.516 1 46 95 ASP A O 1
ATOM 767 N N . SER A 1 96 ? -15.047 -18.5 -17.469 1 48.81 96 SER A N 1
ATOM 768 C CA . SER A 1 96 ? -14.82 -17.312 -18.297 1 48.81 96 SER A CA 1
ATOM 769 C C . SER A 1 96 ? -13.398 -17.281 -18.859 1 48.81 96 SER A C 1
ATOM 771 O O . SER A 1 96 ? -12.43 -17.422 -18.094 1 48.81 96 SER A O 1
ATOM 773 N N . THR A 1 97 ? -13.258 -17.781 -20.047 1 47.5 97 THR A N 1
ATOM 774 C CA . THR A 1 97 ? -12.07 -17.625 -20.875 1 47.5 97 THR A CA 1
ATOM 775 C C . THR A 1 97 ? -11.477 -16.234 -20.719 1 47.5 97 THR A C 1
ATOM 777 O O . THR A 1 97 ? -12.172 -15.227 -20.906 1 47.5 97 THR A O 1
ATOM 780 N N . TRP A 1 98 ? -10.703 -16.125 -19.797 1 49.78 98 TRP A N 1
ATOM 781 C CA . TRP A 1 98 ? -9.945 -14.875 -19.719 1 49.78 98 TRP A CA 1
ATOM 782 C C . TRP A 1 98 ? -9.57 -14.383 -21.109 1 49.78 98 TRP A C 1
ATOM 784 O O . TRP A 1 98 ? -8.859 -15.062 -21.844 1 49.78 98 TRP A O 1
ATOM 794 N N . ALA A 1 99 ? -10.539 -13.859 -21.781 1 47.44 99 ALA A N 1
ATOM 795 C CA . ALA A 1 99 ? -10.078 -13.188 -23 1 47.44 99 ALA A CA 1
ATOM 796 C C . ALA A 1 99 ? -8.859 -12.312 -22.703 1 47.44 99 ALA A C 1
ATOM 798 O O . ALA A 1 99 ? -8.938 -11.367 -21.922 1 47.44 99 ALA A O 1
ATOM 799 N N . MET A 1 100 ? -7.727 -12.961 -22.562 1 54 100 MET A N 1
ATOM 800 C CA . MET A 1 100 ? -6.453 -12.25 -22.469 1 54 100 MET A CA 1
ATOM 801 C C . MET A 1 100 ? -6.359 -11.156 -23.531 1 54 100 MET A C 1
ATOM 803 O O . MET A 1 100 ? -6.176 -11.445 -24.719 1 54 100 MET A O 1
ATOM 807 N N . GLY A 1 101 ? -7.238 -10.336 -23.344 1 53.59 101 GLY A N 1
ATOM 808 C CA . GLY A 1 101 ? -7 -9.266 -24.297 1 53.59 101 GLY A CA 1
ATOM 809 C C . GLY A 1 101 ? -5.609 -8.664 -24.188 1 53.59 101 GLY A C 1
ATOM 810 O O . GLY A 1 101 ? -4.91 -8.891 -23.188 1 53.59 101 GLY A O 1
ATOM 811 N N . LYS A 1 102 ? -4.977 -8.297 -25.25 1 66.69 102 LYS A N 1
ATOM 812 C CA . LYS A 1 102 ? -3.617 -7.816 -25.469 1 66.69 102 LYS A CA 1
ATOM 813 C C . LYS A 1 102 ? -3.424 -6.418 -24.891 1 66.69 102 LYS A C 1
ATOM 815 O O . LYS A 1 102 ? -2.402 -5.773 -25.141 1 66.69 102 LYS A O 1
ATOM 820 N N . GLY A 1 103 ? -4.297 -6.078 -23.781 1 80.25 103 GLY A N 1
ATOM 821 C CA . GLY A 1 103 ? -4.098 -4.695 -23.375 1 80.25 103 GLY A CA 1
ATOM 822 C C . GLY A 1 103 ? -3.402 -4.555 -22.047 1 80.25 103 GLY A C 1
ATOM 823 O O . GLY A 1 103 ? -2.984 -5.551 -21.453 1 80.25 103 GLY A O 1
ATOM 824 N N . GLU A 1 104 ? -3.01 -3.381 -21.703 1 85.31 104 GLU A N 1
ATOM 825 C CA . GLU A 1 104 ? -2.301 -3.035 -20.484 1 85.31 104 GLU A CA 1
ATOM 826 C C . GLU A 1 104 ? -3.047 -3.545 -19.25 1 85.31 104 GLU A C 1
ATOM 828 O O . GLU A 1 104 ? -2.43 -4.039 -18.312 1 85.31 104 GL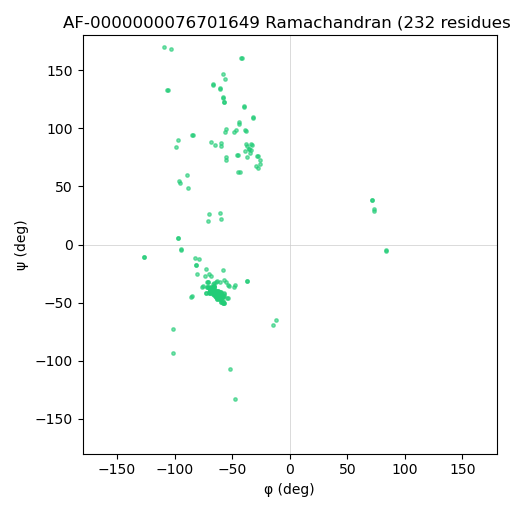U A O 1
ATOM 833 N N . GLU A 1 105 ? -4.309 -3.5 -19.375 1 85.81 105 GLU A N 1
ATOM 834 C CA . GLU A 1 105 ? -5.137 -3.934 -18.25 1 85.81 105 GLU A CA 1
ATOM 835 C C . GLU A 1 105 ? -5.047 -5.441 -18.047 1 85.81 105 GLU A C 1
ATOM 837 O O . GLU A 1 105 ? -4.941 -5.914 -16.922 1 85.81 105 GLU A O 1
ATOM 842 N N . GLU A 1 106 ? -5.07 -6.156 -19.094 1 83.81 106 GLU A N 1
ATOM 843 C CA . GLU A 1 106 ? -4.984 -7.613 -19 1 83.81 106 GLU A CA 1
ATOM 844 C C . GLU A 1 106 ? -3.619 -8.055 -18.484 1 83.81 106 GLU A C 1
ATOM 846 O O . GLU A 1 106 ? -3.52 -9 -17.703 1 83.81 106 GLU A O 1
ATOM 851 N N . ARG A 1 107 ? -2.652 -7.406 -18.969 1 85.62 107 ARG A N 1
ATOM 852 C CA . ARG A 1 107 ? -1.306 -7.715 -18.5 1 85.62 107 ARG A CA 1
ATOM 853 C C . ARG A 1 107 ? -1.183 -7.488 -17 1 85.62 107 ARG A C 1
ATOM 855 O O . ARG A 1 107 ? -0.583 -8.297 -16.297 1 85.62 107 ARG A O 1
ATOM 862 N N . ARG A 1 108 ? -1.773 -6.438 -16.594 1 88.62 108 ARG A N 1
ATOM 863 C CA . ARG A 1 108 ? -1.768 -6.145 -15.164 1 88.62 108 ARG A CA 1
ATOM 864 C C . ARG A 1 108 ? -2.504 -7.223 -14.375 1 88.62 108 ARG A C 1
ATOM 866 O O . ARG A 1 108 ? -2.006 -7.703 -13.359 1 88.62 108 ARG A O 1
ATOM 873 N N . ARG A 1 109 ? -3.625 -7.547 -14.867 1 88.31 109 ARG A N 1
ATOM 874 C CA . ARG A 1 109 ? -4.43 -8.547 -14.172 1 88.31 109 ARG A CA 1
ATOM 875 C C . ARG A 1 109 ? -3.68 -9.875 -14.055 1 88.31 109 ARG A C 1
ATOM 877 O O . ARG A 1 109 ? -3.703 -10.516 -13.008 1 88.31 109 ARG A O 1
ATOM 884 N N . MET A 1 110 ? -3.072 -10.211 -15.094 1 86.62 110 MET A N 1
ATOM 885 C CA . MET A 1 110 ? -2.289 -11.438 -15.094 1 86.62 110 MET A CA 1
ATOM 886 C C . MET A 1 110 ? -1.162 -11.367 -14.07 1 86.62 110 MET A C 1
ATOM 888 O O . MET A 1 110 ? -0.97 -12.297 -13.289 1 86.62 110 MET A O 1
ATOM 892 N N . LYS A 1 111 ? -0.472 -10.297 -14.047 1 87.88 111 LYS A N 1
ATOM 893 C CA . LYS A 1 111 ? 0.652 -10.141 -13.125 1 87.88 111 LYS A CA 1
ATOM 894 C C . LYS A 1 111 ? 0.183 -10.172 -11.68 1 87.88 111 LYS A C 1
ATOM 896 O O . LYS A 1 111 ? 0.882 -10.688 -10.805 1 87.88 111 LYS A O 1
ATOM 901 N N . ASN A 1 112 ? -0.995 -9.695 -11.469 1 90.75 112 ASN A N 1
ATOM 902 C CA . ASN A 1 112 ? -1.516 -9.617 -10.109 1 90.75 112 ASN A CA 1
ATOM 903 C C . ASN A 1 112 ? -2.072 -10.961 -9.648 1 90.75 112 ASN A C 1
ATOM 905 O O . ASN A 1 112 ? -2.232 -11.195 -8.445 1 90.75 112 ASN A O 1
ATOM 909 N N . THR A 1 113 ? -2.33 -11.82 -10.656 1 90.81 113 THR A N 1
ATOM 910 C CA . THR A 1 113 ? -3.1 -12.969 -10.188 1 90.81 113 THR A CA 1
ATOM 911 C C . THR A 1 113 ? -2.408 -14.273 -10.578 1 90.81 113 THR A C 1
ATOM 913 O O . THR A 1 113 ? -2.789 -15.352 -10.109 1 90.81 113 THR A O 1
ATOM 916 N N . MET A 1 114 ? -1.393 -14.148 -11.438 1 87.62 114 MET A N 1
ATOM 917 C CA . MET A 1 114 ? -0.693 -15.367 -11.828 1 87.62 114 MET A CA 1
ATOM 918 C C . MET A 1 114 ? -0.145 -16.094 -10.609 1 87.62 114 MET A C 1
ATOM 920 O O . MET A 1 114 ? 0.566 -15.5 -9.797 1 87.62 114 MET A O 1
ATOM 924 N N . GLY A 1 115 ? -0.535 -17.359 -10.43 1 88.06 115 GLY A N 1
ATOM 925 C 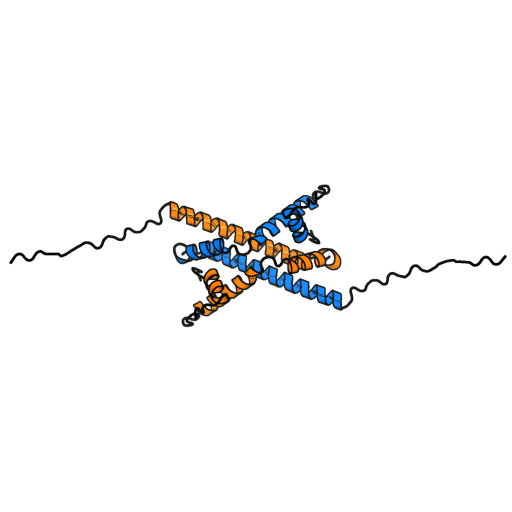CA . GLY A 1 115 ? -0.062 -18.156 -9.32 1 88.06 115 GLY A CA 1
ATOM 926 C C . GLY A 1 115 ? -0.847 -17.922 -8.039 1 88.06 115 GLY A C 1
ATOM 927 O O . GLY A 1 115 ? -0.599 -18.578 -7.023 1 88.06 115 GLY A O 1
ATOM 928 N N . TYR A 1 116 ? -1.728 -17 -8.148 1 90.12 116 TYR A N 1
ATOM 929 C CA . TYR A 1 116 ? -2.564 -16.688 -7 1 90.12 116 TYR A CA 1
ATOM 930 C C . TYR A 1 116 ? -3.379 -17.906 -6.57 1 90.12 116 TYR A C 1
ATOM 932 O O . TYR A 1 116 ? -3.963 -18.594 -7.406 1 90.12 116 TYR A O 1
ATOM 940 N N . GLN A 1 117 ? -3.363 -18.109 -5.273 1 86.38 117 GLN A N 1
ATOM 941 C CA . GLN A 1 117 ? -4.051 -19.266 -4.73 1 86.38 117 GLN A CA 1
ATOM 942 C C . GLN A 1 117 ? -5.348 -18.875 -4.031 1 86.38 117 GLN A C 1
ATOM 944 O O . GLN A 1 117 ? -5.398 -17.844 -3.352 1 86.38 117 GLN A O 1
ATOM 949 N N . ILE A 1 118 ? -6.352 -19.609 -4.352 1 84.19 118 ILE A N 1
ATOM 950 C CA . ILE A 1 118 ? -7.656 -19.375 -3.746 1 84.19 118 ILE A CA 1
ATOM 951 C C . ILE A 1 118 ? -7.891 -20.375 -2.613 1 84.19 118 ILE A C 1
ATOM 953 O O . ILE A 1 118 ? -7.574 -21.562 -2.744 1 84.19 118 ILE A O 1
ATOM 957 N N . MET B 1 1 ? -6.555 74.375 19.141 1 37.59 1 MET B N 1
ATOM 958 C CA . MET B 1 1 ? -5.699 73.25 18.906 1 37.59 1 MET B CA 1
ATOM 959 C C . MET B 1 1 ? -6.504 71.938 18.984 1 37.59 1 MET B C 1
ATOM 961 O O . MET B 1 1 ? -6.906 71.5 20.078 1 37.59 1 MET B O 1
ATOM 965 N N . ASN B 1 2 ? -7.387 71.625 17.969 1 41.97 2 ASN B N 1
ATOM 966 C CA . ASN B 1 2 ? -8.336 70.562 17.812 1 41.97 2 ASN B CA 1
ATOM 967 C C . ASN B 1 2 ? -7.633 69.188 17.719 1 41.97 2 ASN B C 1
ATOM 969 O O . ASN B 1 2 ? -6.855 68.938 16.797 1 41.97 2 ASN B O 1
ATOM 973 N N . ILE B 1 3 ? -7.344 68.562 18.875 1 43.75 3 ILE B N 1
ATOM 974 C CA . ILE B 1 3 ? -6.797 67.188 19 1 43.75 3 ILE B CA 1
ATOM 975 C C . ILE B 1 3 ? -7.75 66.188 18.359 1 43.75 3 ILE B C 1
ATOM 977 O O . ILE B 1 3 ? -8.883 66.062 18.812 1 43.75 3 ILE B O 1
ATOM 981 N N . ILE B 1 4 ? -7.629 66 17.031 1 41.56 4 ILE B N 1
ATOM 982 C CA . ILE B 1 4 ? -8.375 64.938 16.328 1 41.56 4 ILE B CA 1
ATOM 983 C C . ILE B 1 4 ? -8.078 63.594 16.969 1 41.56 4 ILE B C 1
ATOM 985 O O . ILE B 1 4 ? -6.918 63.219 17.141 1 41.56 4 ILE B O 1
ATOM 989 N N . ASP B 1 5 ? -8.922 63.062 17.828 1 37.5 5 ASP B N 1
ATOM 990 C CA . ASP B 1 5 ? -8.922 61.75 18.469 1 37.5 5 ASP B CA 1
ATOM 991 C C . ASP B 1 5 ? -8.875 60.656 17.422 1 37.5 5 ASP B C 1
ATOM 993 O O . ASP B 1 5 ? -9.852 60.406 16.703 1 37.5 5 ASP B O 1
ATOM 997 N N . LEU B 1 6 ? -7.777 60.406 16.734 1 44.25 6 LEU B N 1
ATOM 998 C CA . LEU B 1 6 ? -7.578 59.281 15.797 1 44.25 6 LEU B CA 1
ATOM 999 C C . LEU B 1 6 ? -7.742 57.938 16.5 1 44.25 6 LEU B C 1
ATOM 1001 O O . LEU B 1 6 ? -6.754 57.25 16.734 1 44.25 6 LEU B O 1
ATOM 1005 N N . THR B 1 7 ? -8.445 57.875 17.641 1 39.62 7 THR B N 1
ATOM 1006 C CA . THR B 1 7 ? -8.383 56.625 18.375 1 39.62 7 THR B CA 1
ATOM 1007 C C . THR B 1 7 ? -8.719 55.438 17.469 1 39.62 7 THR B C 1
ATOM 1009 O O . THR B 1 7 ? -7.977 54.469 17.422 1 39.62 7 THR B O 1
ATOM 1012 N N . MET B 1 8 ? -9.891 54.844 17.641 1 39.06 8 MET B N 1
ATOM 1013 C CA . MET B 1 8 ? -10.18 53.406 17.812 1 39.06 8 MET B CA 1
ATOM 1014 C C . MET B 1 8 ? -10.375 52.75 16.469 1 39.06 8 MET B C 1
ATOM 1016 O O . MET B 1 8 ? -11.438 52.844 15.859 1 39.06 8 MET B O 1
ATOM 1020 N N . SER B 1 9 ? -9.508 52.938 15.5 1 40.53 9 SER B N 1
ATOM 1021 C CA . SER B 1 9 ? -9.805 52.031 14.391 1 40.53 9 SER B CA 1
ATOM 1022 C C . SER B 1 9 ? -10.016 50.594 14.867 1 40.53 9 SER B C 1
ATOM 1024 O O . SER B 1 9 ? -9.188 50.062 15.602 1 40.53 9 SER B O 1
ATOM 1026 N N . SER B 1 10 ? -11.25 50.188 15.055 1 41.28 10 SER B N 1
ATOM 1027 C CA . SER B 1 10 ? -11.594 48.812 15.344 1 41.28 10 SER B CA 1
ATOM 1028 C C . SER B 1 10 ? -10.82 47.844 14.453 1 41.28 10 SER B C 1
ATOM 1030 O O . SER B 1 10 ? -10.688 48.062 13.25 1 41.28 10 SER B O 1
ATOM 1032 N N . PRO B 1 11 ? -9.773 47.125 15.016 1 43.31 11 PRO B N 1
ATOM 1033 C CA . PRO B 1 11 ? -9.109 46.125 14.188 1 43.31 11 PRO B CA 1
ATOM 1034 C C . PRO B 1 11 ? -10.094 45.344 13.32 1 43.31 11 PRO B C 1
ATOM 1036 O O . PRO B 1 11 ? -11.273 45.219 13.672 1 43.31 11 PRO B O 1
ATOM 1039 N N . PRO B 1 12 ? -9.984 45.406 12.008 1 43.41 12 PRO B N 1
ATOM 1040 C CA . PRO B 1 12 ? -10.875 44.594 11.203 1 43.41 12 PRO B CA 1
ATOM 1041 C C . PRO B 1 12 ? -11.109 43.188 11.82 1 43.41 12 PRO B C 1
ATOM 1043 O O . PRO B 1 12 ? -10.18 42.594 12.359 1 43.41 12 PRO B O 1
ATOM 1046 N N . CYS B 1 13 ? -12.219 43 12.523 1 40.41 13 CYS B N 1
ATOM 1047 C CA . CYS B 1 13 ? -12.641 41.656 12.93 1 40.41 13 CYS B CA 1
ATOM 1048 C C . CYS B 1 13 ? -12.297 40.625 11.867 1 40.41 13 CYS B C 1
ATOM 1050 O O . CYS B 1 13 ? -12.734 40.75 10.719 1 40.41 13 CYS B O 1
ATOM 1052 N N . SER B 1 14 ? -11.016 40.156 11.875 1 40.16 14 SER B N 1
ATOM 1053 C CA . SER B 1 14 ? -10.805 38.938 11.102 1 40.16 14 SER B CA 1
ATOM 1054 C C . SER B 1 14 ? -12.016 38.031 11.164 1 40.16 14 SER B C 1
ATOM 1056 O O . SER B 1 14 ? -12.367 37.531 12.234 1 40.16 14 SER B O 1
ATOM 1058 N N . SER B 1 15 ? -13.008 38.312 10.438 1 40.19 15 SER B N 1
ATOM 1059 C CA . SER B 1 15 ? -14.117 37.375 10.305 1 40.19 15 SER B CA 1
ATOM 1060 C C . SER B 1 15 ? -13.641 35.938 10.398 1 40.19 15 SER B C 1
ATOM 1062 O O . SER B 1 15 ? -12.602 35.594 9.836 1 40.19 15 SER B O 1
ATOM 1064 N N . PRO B 1 16 ? -13.938 35.219 11.461 1 42.84 16 PRO B N 1
ATOM 1065 C CA . PRO B 1 16 ? -13.656 33.781 11.375 1 42.84 16 PRO B CA 1
ATOM 1066 C C . PRO B 1 16 ? -13.859 33.219 9.969 1 42.84 16 PRO B C 1
ATOM 1068 O O . PRO B 1 16 ? -14.875 33.5 9.336 1 42.84 16 PRO B O 1
ATOM 1071 N N . ILE B 1 17 ? -12.938 33.25 9.086 1 43.19 17 ILE B N 1
ATOM 1072 C CA . ILE B 1 17 ? -13.117 32.5 7.859 1 43.19 17 ILE B CA 1
ATOM 1073 C C . ILE B 1 17 ? -14 31.281 8.141 1 43.19 17 ILE B C 1
ATOM 1075 O O . ILE B 1 17 ? -13.609 30.375 8.891 1 43.19 17 ILE B O 1
ATOM 1079 N N . SER B 1 18 ? -15.172 31.422 8.438 1 44.78 18 SER B N 1
ATOM 1080 C CA . SER B 1 18 ? -16.094 30.297 8.375 1 44.78 18 SER B CA 1
ATOM 1081 C C . SER B 1 18 ? -15.656 29.281 7.316 1 44.78 18 SER B C 1
ATOM 1083 O O . SER B 1 18 ? -15.547 29.625 6.137 1 44.78 18 SER B O 1
ATOM 1085 N N . TYR B 1 19 ? -14.594 28.422 7.602 1 50.22 19 TYR B N 1
ATOM 1086 C CA . TYR B 1 19 ? -14.461 27.297 6.672 1 50.22 19 TYR B CA 1
ATOM 1087 C C . TYR B 1 19 ? -15.812 26.969 6.039 1 50.22 19 TYR B C 1
ATOM 1089 O O . TYR B 1 19 ? -16.734 26.547 6.73 1 50.22 19 TYR B O 1
ATOM 1097 N N . GLY B 1 20 ? -16.219 27.797 5.195 1 56.94 20 GLY B N 1
ATOM 1098 C CA . GLY B 1 20 ? -17.484 27.719 4.492 1 56.94 20 GLY B CA 1
ATOM 1099 C C . GLY B 1 20 ? -17.828 26.328 4.031 1 56.94 20 GLY B C 1
ATOM 1100 O O . GLY B 1 20 ? -17.031 25.391 4.203 1 56.94 20 GLY B O 1
ATOM 1101 N N . SER B 1 21 ? -19.125 26.031 3.736 1 66.56 21 SER B N 1
ATOM 1102 C CA . SER B 1 21 ? -19.734 24.812 3.207 1 66.56 21 SER B CA 1
ATOM 1103 C C . SER B 1 21 ? -18.828 24.141 2.18 1 66.56 21 SER B C 1
ATOM 1105 O O . SER B 1 21 ? -18.734 22.922 2.145 1 66.56 21 SER B O 1
ATOM 1107 N N . GLU B 1 22 ? -18.078 24.906 1.482 1 69.06 22 GLU B N 1
ATOM 1108 C CA . GLU B 1 22 ? -17.203 24.359 0.446 1 69.06 22 GLU B CA 1
ATOM 1109 C C . GLU B 1 22 ? -15.984 23.672 1.056 1 69.06 22 GLU B C 1
ATOM 1111 O O . GLU B 1 22 ? -15.547 22.641 0.571 1 69.06 22 GLU B O 1
ATOM 1116 N N . ASP B 1 23 ? -15.547 24.328 2.197 1 74.5 23 ASP B N 1
ATOM 1117 C CA . ASP B 1 23 ? -14.383 23.766 2.861 1 74.5 23 ASP B CA 1
ATOM 1118 C C . ASP B 1 23 ? -14.727 22.438 3.541 1 74.5 23 ASP B C 1
ATOM 1120 O O . ASP B 1 23 ? -13.93 21.5 3.506 1 74.5 23 ASP B O 1
ATOM 1124 N N . GLU B 1 24 ? -15.961 22.484 4.047 1 78.62 24 GLU B N 1
ATOM 1125 C CA . GLU B 1 24 ? -16.406 21.25 4.703 1 78.62 24 GLU B CA 1
ATOM 1126 C C . GLU B 1 24 ? -16.609 20.125 3.691 1 78.62 24 GLU B C 1
ATOM 1128 O O . GLU B 1 24 ? -16.281 18.969 3.971 1 78.62 24 GLU B O 1
ATOM 1133 N N . ASP B 1 25 ? -17.094 20.531 2.539 1 84.75 25 ASP B N 1
ATOM 1134 C CA . ASP B 1 25 ? -17.297 19.531 1.484 1 84.75 25 ASP B CA 1
ATOM 1135 C C . ASP B 1 25 ? -15.969 18.984 0.992 1 84.75 25 ASP B C 1
ATOM 1137 O O . ASP B 1 25 ? -15.844 17.781 0.75 1 84.75 25 ASP B O 1
ATOM 1141 N N . GLU B 1 26 ? -15.023 19.844 0.867 1 86.44 26 GLU B N 1
ATOM 1142 C CA . GLU B 1 26 ? -13.711 19.406 0.417 1 86.44 26 GLU B CA 1
ATOM 1143 C C . GLU B 1 26 ? -13.062 18.469 1.436 1 86.44 26 GLU B C 1
ATOM 1145 O O . GLU B 1 26 ? -12.469 17.453 1.065 1 86.44 26 GLU B O 1
ATOM 1150 N N . LEU B 1 27 ? -13.234 18.844 2.676 1 87.81 27 LEU B N 1
ATOM 1151 C CA . LEU B 1 27 ? -12.672 18.016 3.734 1 87.81 27 LEU B CA 1
ATOM 1152 C C . LEU B 1 27 ? -13.312 16.625 3.738 1 87.81 27 LEU B C 1
ATOM 1154 O O . LEU B 1 27 ? -12.625 15.617 3.918 1 87.81 27 LEU B O 1
ATOM 1158 N N . ASP B 1 28 ? -14.562 16.625 3.531 1 90 28 ASP B N 1
ATOM 1159 C CA . ASP B 1 28 ? -15.273 15.344 3.521 1 90 28 ASP B CA 1
ATOM 1160 C C . ASP B 1 28 ? -14.805 14.469 2.357 1 90 28 ASP B C 1
ATOM 1162 O O . ASP B 1 28 ? -14.656 13.258 2.51 1 90 28 ASP B O 1
ATOM 1166 N N . LYS B 1 29 ? -14.578 15.047 1.225 1 92.88 29 LYS B N 1
ATOM 1167 C CA . LYS B 1 29 ? -14.086 14.312 0.067 1 92.88 29 LYS B CA 1
ATOM 1168 C C . LYS B 1 29 ? -12.695 13.75 0.328 1 92.88 29 LYS B C 1
ATOM 1170 O O . LYS B 1 29 ? -12.398 12.602 -0.031 1 92.88 29 LYS B O 1
ATOM 1175 N N . LEU B 1 30 ? -11.898 14.531 0.942 1 91.88 30 LEU B N 1
ATOM 1176 C CA . LEU B 1 30 ? -10.555 14.078 1.29 1 91.88 30 LEU B CA 1
ATOM 1177 C C . LEU B 1 30 ? -10.609 12.906 2.26 1 91.88 30 LEU B C 1
ATOM 1179 O O . LEU B 1 30 ? -9.93 11.898 2.062 1 91.88 30 LEU B O 1
ATOM 1183 N N . ARG B 1 31 ? -11.461 13.031 3.223 1 92.94 31 ARG B N 1
ATOM 1184 C CA . ARG B 1 31 ? -11.609 11.969 4.215 1 92.94 31 ARG B CA 1
ATOM 1185 C C . ARG B 1 31 ? -12.031 10.656 3.553 1 92.94 31 ARG B C 1
ATOM 1187 O O . ARG B 1 31 ? -11.484 9.602 3.859 1 92.94 31 ARG B O 1
ATOM 1194 N N . GLN B 1 32 ? -12.945 10.734 2.682 1 94.5 32 GLN B N 1
ATOM 1195 C CA . GLN B 1 32 ? -13.445 9.539 2.004 1 94.5 32 GLN B CA 1
ATOM 1196 C C . GLN B 1 32 ? -12.352 8.898 1.154 1 94.5 32 GLN B C 1
ATOM 1198 O O . GLN B 1 32 ? -12.211 7.672 1.144 1 94.5 32 GLN B O 1
ATOM 1203 N N . THR B 1 33 ? -11.648 9.695 0.483 1 94.38 33 THR B N 1
ATOM 1204 C CA . THR B 1 33 ? -10.57 9.195 -0.369 1 94.38 33 THR B CA 1
ATOM 1205 C C . THR B 1 33 ? -9.516 8.477 0.462 1 94.38 33 THR B C 1
ATOM 1207 O O . THR B 1 33 ? -9.102 7.367 0.122 1 94.38 33 THR B O 1
ATOM 1210 N N . ILE B 1 34 ? -9.125 9.078 1.6 1 94.56 34 ILE B N 1
ATOM 1211 C CA . ILE B 1 34 ? -8.086 8.508 2.451 1 94.56 34 ILE B CA 1
ATOM 1212 C C . ILE B 1 34 ? -8.602 7.227 3.102 1 94.56 34 ILE B C 1
ATOM 1214 O O . ILE B 1 34 ? -7.863 6.242 3.219 1 94.56 34 ILE B O 1
ATOM 1218 N N . ARG B 1 35 ? -9.867 7.238 3.494 1 95.56 35 ARG B N 1
ATOM 1219 C CA . ARG B 1 35 ? -10.453 6.039 4.086 1 95.56 35 ARG B CA 1
ATOM 1220 C C . ARG B 1 35 ? -10.453 4.887 3.088 1 95.56 35 ARG B C 1
ATOM 1222 O O . ARG B 1 35 ? -10.102 3.758 3.436 1 95.56 35 ARG B O 1
ATOM 1229 N N . LYS B 1 36 ? -10.867 5.121 1.858 1 95.06 36 LYS B N 1
ATOM 1230 C CA . LYS B 1 36 ? -10.875 4.098 0.819 1 95.06 36 LYS B CA 1
ATOM 1231 C C . LYS B 1 36 ? -9.469 3.562 0.566 1 95.06 36 LYS B C 1
ATOM 1233 O O . LYS B 1 36 ? -9.273 2.357 0.393 1 95.06 36 LYS B O 1
ATOM 1238 N N . GLN B 1 37 ? -8.508 4.465 0.544 1 95 37 GLN B N 1
ATOM 1239 C CA . GLN B 1 37 ? -7.125 4.047 0.352 1 95 37 GLN B CA 1
ATOM 1240 C C . GLN B 1 37 ? -6.637 3.203 1.525 1 95 37 GLN B C 1
ATOM 1242 O O . GLN B 1 37 ? -5.957 2.193 1.329 1 95 37 GLN B O 1
ATOM 1247 N N . GLY B 1 38 ? -6.973 3.65 2.723 1 96.25 38 GLY B N 1
ATOM 1248 C CA . GLY B 1 38 ? -6.629 2.869 3.898 1 96.25 38 GLY B CA 1
ATOM 1249 C C . GLY B 1 38 ? -7.184 1.459 3.865 1 96.25 38 GLY B C 1
ATOM 1250 O O . GLY B 1 38 ? -6.488 0.501 4.203 1 96.25 38 GLY B O 1
ATOM 1251 N N . GLU B 1 39 ? -8.391 1.334 3.432 1 96.62 39 GLU B N 1
ATOM 1252 C CA . GLU B 1 39 ? -9.023 0.024 3.32 1 96.62 39 GLU B CA 1
ATOM 1253 C C . GLU B 1 39 ? -8.352 -0.826 2.246 1 96.62 39 GLU B C 1
ATOM 1255 O O . GLU B 1 39 ? -8.219 -2.041 2.404 1 96.62 39 GLU B O 1
ATOM 1260 N N . ALA B 1 40 ? -7.984 -0.2 1.185 1 96.12 40 ALA B N 1
ATOM 1261 C CA . ALA B 1 40 ? -7.27 -0.919 0.134 1 96.12 40 ALA B CA 1
ATOM 1262 C C . ALA B 1 40 ? -5.938 -1.464 0.649 1 96.12 40 ALA B C 1
ATOM 1264 O O . ALA B 1 40 ? -5.551 -2.588 0.323 1 96.12 40 ALA B O 1
ATOM 1265 N N . PHE B 1 41 ? -5.23 -0.684 1.456 1 97.38 41 PHE B N 1
ATOM 1266 C CA . PHE B 1 41 ? -3.988 -1.154 2.057 1 97.38 41 PHE B CA 1
ATOM 1267 C C . PHE B 1 41 ? -4.246 -2.34 2.979 1 97.38 41 PHE B C 1
ATOM 1269 O O . PHE B 1 41 ? -3.498 -3.32 2.963 1 97.38 41 PHE B O 1
ATOM 1276 N N . ARG B 1 42 ? -5.273 -2.26 3.744 1 97.56 42 ARG B N 1
ATOM 1277 C CA . ARG B 1 42 ? -5.633 -3.357 4.637 1 97.56 42 ARG B CA 1
ATOM 1278 C C . ARG B 1 42 ? -5.902 -4.637 3.85 1 97.56 42 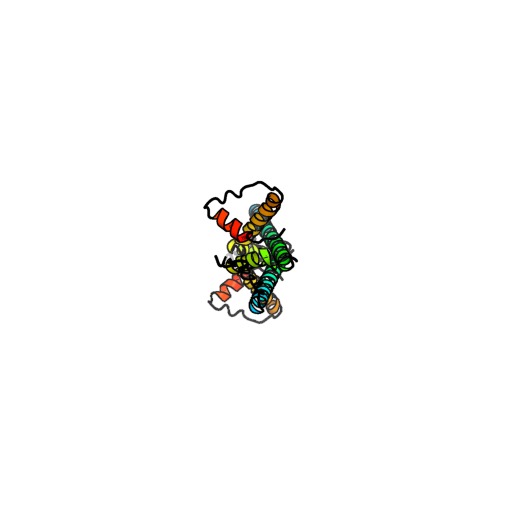ARG B C 1
ATOM 1280 O O . ARG B 1 42 ? -5.375 -5.699 4.184 1 97.56 42 ARG B O 1
ATOM 1287 N N . ARG B 1 43 ? -6.699 -4.516 2.859 1 97.31 43 ARG B N 1
ATOM 1288 C CA . ARG B 1 43 ? -7.043 -5.68 2.051 1 97.31 43 ARG B CA 1
ATOM 1289 C C . ARG B 1 43 ? -5.809 -6.254 1.364 1 97.31 43 ARG B C 1
ATOM 1291 O O . ARG B 1 43 ? -5.648 -7.473 1.283 1 97.31 43 ARG B O 1
ATOM 1298 N N . THR B 1 44 ? -5.008 -5.387 0.849 1 96.94 44 THR B N 1
ATOM 1299 C CA . THR B 1 44 ? -3.773 -5.844 0.216 1 96.94 44 THR B CA 1
ATOM 1300 C C . THR B 1 44 ? -2.906 -6.609 1.21 1 96.94 44 THR B C 1
ATOM 1302 O O . THR B 1 44 ? -2.344 -7.652 0.876 1 96.94 44 THR B O 1
ATOM 1305 N N . SER B 1 45 ? -2.768 -6.059 2.396 1 97.19 45 SER B N 1
ATOM 1306 C CA . SER B 1 45 ? -2.043 -6.77 3.445 1 97.19 45 SER B CA 1
ATOM 1307 C C . SER B 1 45 ? -2.604 -8.172 3.652 1 97.19 45 SER B C 1
ATOM 1309 O O . SER B 1 45 ? -1.851 -9.148 3.709 1 97.19 45 SER B O 1
ATOM 1311 N N . GLU B 1 46 ? -3.891 -8.297 3.729 1 97.12 46 GLU B N 1
ATOM 1312 C CA . GLU B 1 46 ? -4.555 -9.586 3.928 1 97.12 46 GLU B CA 1
ATOM 1313 C C . GLU B 1 46 ? -4.246 -10.547 2.785 1 97.12 46 GLU B C 1
ATOM 1315 O O . GLU B 1 46 ? -3.932 -11.719 3.02 1 97.12 46 GLU B O 1
ATOM 1320 N N . ILE B 1 47 ? -4.363 -10.055 1.573 1 95.75 47 ILE B N 1
ATOM 1321 C CA . ILE B 1 47 ? -4.086 -10.859 0.39 1 95.75 47 ILE B CA 1
ATOM 1322 C C . ILE B 1 47 ? -2.652 -11.383 0.448 1 95.75 47 ILE B C 1
ATOM 1324 O O . ILE B 1 47 ? -2.414 -12.578 0.259 1 95.75 47 ILE B O 1
ATOM 1328 N N . TYR B 1 48 ? -1.65 -10.508 0.692 1 96.25 48 TYR B N 1
ATOM 1329 C CA . TYR B 1 48 ? -0.24 -10.875 0.739 1 96.25 48 TYR B CA 1
ATOM 1330 C C . TYR B 1 48 ? 0.008 -11.945 1.792 1 96.25 48 TYR B C 1
ATOM 1332 O O . TYR B 1 48 ? 0.625 -12.977 1.506 1 96.25 48 TYR B O 1
ATOM 1340 N N . LEU B 1 49 ? -0.502 -11.719 2.947 1 95.62 49 LEU B N 1
ATOM 1341 C CA . LEU B 1 49 ? -0.22 -12.617 4.062 1 95.62 49 LEU B CA 1
ATOM 1342 C C . LEU B 1 49 ? -0.927 -13.953 3.877 1 95.62 49 LEU B C 1
ATOM 1344 O O . LEU B 1 49 ? -0.389 -15.008 4.242 1 95.62 49 LEU B O 1
ATOM 1348 N N . MET B 1 50 ? -2.105 -13.977 3.256 1 93.5 50 MET B N 1
ATOM 1349 C CA . MET B 1 50 ? -2.811 -15.211 2.936 1 93.5 50 MET B CA 1
ATOM 1350 C C . MET B 1 50 ? -2.023 -16.047 1.927 1 93.5 50 MET B C 1
ATOM 1352 O O . MET B 1 50 ? -1.959 -17.266 2.039 1 93.5 50 MET B O 1
ATOM 1356 N N . GLN B 1 51 ? -1.463 -15.359 0.903 1 93 51 GLN B N 1
ATOM 1357 C CA . GLN B 1 51 ? -0.717 -16.062 -0.137 1 93 51 GLN B CA 1
ATOM 1358 C C . GLN B 1 51 ? 0.582 -16.641 0.413 1 93 51 GLN B C 1
ATOM 1360 O O . GLN B 1 51 ? 0.978 -17.75 0.045 1 93 51 GLN B O 1
ATOM 1365 N N . VAL B 1 52 ? 1.251 -15.883 1.277 1 91.69 52 VAL B N 1
ATOM 1366 C CA . VAL B 1 52 ? 2.533 -16.312 1.828 1 91.69 52 VAL B CA 1
ATOM 1367 C C . VAL B 1 52 ? 2.33 -17.547 2.713 1 91.69 52 VAL B C 1
ATOM 1369 O O . VAL B 1 52 ? 3.184 -18.438 2.754 1 91.69 52 VAL B O 1
ATOM 1372 N N . ASP B 1 53 ? 1.277 -17.656 3.357 1 87 53 ASP B N 1
ATOM 1373 C CA . ASP B 1 53 ? 1.032 -18.719 4.34 1 87 53 ASP B CA 1
ATOM 1374 C C . ASP B 1 53 ? 0.247 -19.875 3.725 1 87 53 ASP B C 1
ATOM 1376 O O . ASP B 1 53 ? -0.138 -20.812 4.426 1 87 53 ASP B O 1
ATOM 1380 N N . HIS B 1 54 ? 0.069 -19.703 2.428 1 85.69 54 HIS B N 1
ATOM 1381 C CA . HIS B 1 54 ? -0.745 -20.734 1.797 1 85.69 54 HIS B CA 1
ATOM 1382 C C . HIS B 1 54 ? -0.036 -22.094 1.822 1 85.69 54 HIS B C 1
ATOM 1384 O O . HIS B 1 54 ? 1.156 -22.172 1.521 1 85.69 54 HIS B O 1
ATOM 1390 N N . PRO B 1 55 ? -0.722 -23.156 2.113 1 74.94 55 PRO B N 1
ATOM 1391 C CA . PRO B 1 55 ? -0.107 -24.469 2.281 1 74.94 55 PRO B CA 1
ATOM 1392 C C . PRO B 1 55 ? 0.505 -25.016 0.988 1 74.94 55 PRO B C 1
ATOM 1394 O O . PRO B 1 55 ? 1.462 -25.781 1.03 1 74.94 55 PRO B O 1
ATOM 1397 N N . ASN B 1 56 ? -0.085 -24.766 -0.099 1 68.31 56 ASN B N 1
ATOM 1398 C CA . ASN B 1 56 ? 0.387 -25.281 -1.378 1 68.31 56 ASN B CA 1
ATOM 1399 C C . ASN B 1 56 ? 1.275 -24.266 -2.098 1 68.31 56 ASN B C 1
ATOM 1401 O O . ASN B 1 56 ? 1.094 -24.016 -3.291 1 68.31 56 ASN B O 1
ATOM 1405 N N . LEU B 1 57 ? 2.301 -23.719 -1.535 1 64.69 57 LEU B N 1
ATOM 1406 C CA . LEU B 1 57 ? 3.141 -22.656 -2.059 1 64.69 57 LEU B CA 1
ATOM 1407 C C . LEU B 1 57 ? 4.016 -23.156 -3.199 1 64.69 57 LEU B C 1
ATOM 1409 O O . LEU B 1 57 ? 4.414 -22.375 -4.07 1 64.69 57 LEU B O 1
ATOM 1413 N N . LYS B 1 58 ? 4.453 -24.391 -3.207 1 64.94 58 LYS B N 1
ATOM 1414 C CA . LYS B 1 58 ? 5.461 -24.891 -4.141 1 64.94 58 LYS B CA 1
ATOM 1415 C C . LYS B 1 58 ? 5.008 -24.703 -5.586 1 64.94 58 LYS B C 1
ATOM 1417 O O . LYS B 1 58 ? 5.824 -24.406 -6.461 1 64.94 58 LYS B O 1
ATOM 1422 N N . ASP B 1 59 ? 3.795 -24.594 -5.746 1 72.81 59 ASP B N 1
ATOM 1423 C CA . ASP B 1 59 ? 3.412 -24.469 -7.148 1 72.81 59 ASP B CA 1
ATOM 1424 C C . ASP B 1 59 ? 3.102 -23.031 -7.512 1 72.81 59 ASP B C 1
ATOM 1426 O O . ASP B 1 59 ? 3.99 -22.172 -7.492 1 72.81 59 ASP B O 1
ATOM 1430 N N . GLY B 1 60 ? 1.945 -22.562 -7.469 1 81.12 60 GLY B N 1
ATOM 1431 C CA . GLY B 1 60 ? 1.411 -21.266 -7.891 1 81.12 60 GLY B CA 1
ATOM 1432 C C . GLY B 1 60 ? 1.814 -20.125 -6.977 1 81.12 60 GLY B C 1
ATOM 1433 O O . GLY B 1 60 ? 2.078 -19.016 -7.441 1 81.12 60 GLY B O 1
ATOM 1434 N N . GLY B 1 61 ? 2.168 -20.516 -5.781 1 86.5 61 GLY B N 1
ATOM 1435 C CA . GLY B 1 61 ? 2.488 -19.5 -4.801 1 86.5 61 GLY B CA 1
ATOM 1436 C C . GLY B 1 61 ? 3.82 -18.812 -5.059 1 86.5 61 GLY B C 1
ATOM 1437 O O . GLY B 1 61 ? 3.934 -17.594 -4.949 1 86.5 61 GLY B O 1
ATOM 1438 N N . GLN B 1 62 ? 4.75 -19.625 -5.414 1 88.5 62 GLN B N 1
ATOM 1439 C CA . GLN B 1 62 ? 6.066 -19.062 -5.699 1 88.5 62 GLN B CA 1
ATOM 1440 C C . GLN B 1 62 ? 6.02 -18.141 -6.91 1 88.5 62 GLN B C 1
ATOM 1442 O O . GLN B 1 62 ? 6.648 -17.078 -6.91 1 88.5 62 GLN B O 1
ATOM 1447 N N . ILE B 1 63 ? 5.371 -18.547 -7.895 1 89.44 63 ILE B N 1
ATOM 1448 C CA . ILE B 1 63 ? 5.211 -17.75 -9.102 1 89.44 63 ILE B CA 1
ATOM 1449 C C . ILE B 1 63 ? 4.562 -16.406 -8.758 1 89.44 63 ILE B C 1
ATOM 1451 O O . ILE B 1 63 ? 5.012 -15.359 -9.211 1 89.44 63 ILE B O 1
ATOM 1455 N N . TRP B 1 64 ? 3.559 -16.484 -7.961 1 93.38 64 TRP B N 1
ATOM 1456 C CA . TRP B 1 64 ? 2.859 -15.258 -7.578 1 93.38 64 TRP B CA 1
ATOM 1457 C C . TRP B 1 64 ? 3.775 -14.328 -6.789 1 93.38 64 TRP B C 1
ATOM 1459 O O . TRP B 1 64 ? 3.859 -13.133 -7.078 1 93.38 64 TRP B O 1
ATOM 1469 N N . MET B 1 65 ? 4.484 -14.945 -5.855 1 92.75 65 MET B N 1
ATOM 1470 C CA . MET B 1 65 ? 5.355 -14.133 -5.012 1 92.75 65 MET B CA 1
ATOM 1471 C C . MET B 1 65 ? 6.445 -13.469 -5.84 1 92.75 65 MET B C 1
ATOM 1473 O O . MET B 1 65 ? 6.734 -12.281 -5.652 1 92.75 65 MET B O 1
ATOM 1477 N N . LYS B 1 66 ? 6.977 -14.203 -6.711 1 91.44 66 LYS B N 1
ATOM 1478 C CA . LYS B 1 66 ? 7.996 -13.633 -7.586 1 91.44 66 LYS B CA 1
ATOM 1479 C C . LYS B 1 66 ? 7.434 -12.484 -8.414 1 91.44 66 LYS B C 1
ATOM 1481 O O . LYS B 1 66 ? 8.07 -11.438 -8.555 1 91.44 66 LYS B O 1
ATOM 1486 N N . SER B 1 67 ? 6.281 -12.672 -8.898 1 91.81 67 SER B N 1
ATOM 1487 C CA . SER B 1 67 ? 5.621 -11.641 -9.695 1 91.81 67 SER B CA 1
ATOM 1488 C C . SER B 1 67 ? 5.387 -10.375 -8.883 1 91.81 67 SER B C 1
ATOM 1490 O O . SER B 1 67 ? 5.598 -9.266 -9.375 1 91.81 67 SER B O 1
ATOM 1492 N N . GLN B 1 68 ? 4.984 -10.539 -7.66 1 92.56 68 GLN B N 1
ATOM 1493 C CA . GLN B 1 68 ? 4.699 -9.398 -6.797 1 92.56 68 GLN B CA 1
ATOM 1494 C C . GLN B 1 68 ? 5.977 -8.648 -6.438 1 92.56 68 GLN B C 1
ATOM 1496 O O . GLN B 1 68 ? 5.988 -7.418 -6.402 1 92.56 68 GLN B O 1
ATOM 1501 N N . VAL B 1 69 ? 7.008 -9.375 -6.188 1 92.06 69 VAL B N 1
ATOM 1502 C CA . VAL B 1 69 ? 8.281 -8.75 -5.855 1 92.06 69 VAL B CA 1
ATOM 1503 C C . VAL B 1 69 ? 8.805 -7.969 -7.055 1 92.06 69 VAL B C 1
ATOM 1505 O O . VAL B 1 69 ? 9.25 -6.824 -6.914 1 92.06 69 VAL B O 1
ATOM 1508 N N . ASP B 1 70 ? 8.664 -8.516 -8.18 1 90.69 70 ASP B N 1
ATOM 1509 C CA . ASP B 1 70 ? 9.133 -7.875 -9.406 1 90.69 70 ASP B CA 1
ATOM 1510 C C . ASP B 1 70 ? 8.32 -6.621 -9.719 1 90.69 70 ASP B C 1
ATOM 1512 O O . ASP B 1 70 ? 8.859 -5.617 -10.18 1 90.69 70 ASP B O 1
ATOM 1516 N N . ARG B 1 71 ? 7.07 -6.672 -9.469 1 89.56 71 ARG B N 1
ATOM 1517 C CA . ARG B 1 71 ? 6.18 -5.555 -9.75 1 89.56 71 ARG B CA 1
ATOM 1518 C C . ARG B 1 71 ? 6.441 -4.391 -8.797 1 89.56 71 ARG B C 1
ATOM 1520 O O . ARG B 1 71 ? 6.32 -3.227 -9.188 1 89.56 71 ARG B O 1
ATOM 1527 N N . GLY B 1 72 ? 6.738 -4.742 -7.582 1 87.56 72 GLY B N 1
ATOM 1528 C CA . GLY B 1 72 ? 7.051 -3.713 -6.605 1 87.56 72 GLY B CA 1
ATOM 1529 C C . GLY B 1 72 ? 5.844 -2.9 -6.184 1 87.56 72 GLY B C 1
ATOM 1530 O O . GLY B 1 72 ? 5.93 -1.679 -6.043 1 87.56 72 GLY B O 1
ATOM 1531 N N . ILE B 1 73 ? 4.727 -3.527 -6.043 1 86.06 73 ILE B N 1
ATOM 1532 C CA . ILE B 1 73 ? 3.512 -2.857 -5.59 1 86.06 73 ILE B CA 1
ATOM 1533 C C . ILE B 1 73 ? 3.756 -2.213 -4.23 1 86.06 73 ILE B C 1
ATOM 1535 O O . ILE B 1 73 ? 4.242 -2.867 -3.305 1 86.06 73 ILE B O 1
ATOM 1539 N N . GLY B 1 74 ? 3.469 -0.958 -4.199 1 83.75 74 GLY B N 1
ATOM 1540 C CA . GLY B 1 74 ? 3.564 -0.252 -2.93 1 83.75 74 GLY B CA 1
ATOM 1541 C C . GLY B 1 74 ? 4.996 -0.007 -2.492 1 83.75 74 GLY B C 1
ATOM 1542 O O . GLY B 1 74 ? 5.301 -0.054 -1.298 1 83.75 74 GLY B O 1
ATOM 1543 N N . LYS B 1 75 ? 5.895 0.147 -3.387 1 82.81 75 LYS B N 1
ATOM 1544 C CA . LYS B 1 75 ? 7.289 0.397 -3.037 1 82.81 75 LYS B CA 1
ATOM 1545 C C . LYS B 1 75 ? 7.422 1.635 -2.154 1 82.81 75 LYS B C 1
ATOM 1547 O O . LYS B 1 75 ? 8.312 1.703 -1.302 1 82.81 75 LYS B O 1
ATOM 1552 N N . ASP B 1 76 ? 6.57 2.533 -2.338 1 87.56 76 ASP B N 1
ATOM 1553 C CA . ASP B 1 76 ? 6.613 3.785 -1.59 1 87.56 76 ASP B CA 1
ATOM 1554 C C . ASP B 1 76 ? 5.977 3.625 -0.212 1 87.56 76 ASP B C 1
ATOM 1556 O O . ASP B 1 76 ? 6.152 4.477 0.662 1 87.56 76 ASP B O 1
ATOM 1560 N N . VAL B 1 77 ? 5.324 2.539 -0.021 1 92.62 77 VAL B N 1
ATOM 1561 C CA . VAL B 1 77 ? 4.598 2.303 1.223 1 92.62 77 VAL B CA 1
ATOM 1562 C C . VAL B 1 77 ? 5.59 2.094 2.367 1 92.62 77 VAL B C 1
ATOM 1564 O O . VAL B 1 77 ? 5.422 2.656 3.451 1 92.62 77 VAL B O 1
ATOM 1567 N N . LYS B 1 78 ? 6.676 1.368 2.135 1 90.56 78 LYS B N 1
ATOM 1568 C CA . LYS B 1 78 ? 7.68 1.116 3.166 1 90.56 78 LYS B CA 1
ATOM 1569 C C . LYS B 1 78 ? 8.328 2.416 3.629 1 90.56 78 LYS B C 1
ATOM 1571 O O . LYS B 1 78 ? 8.539 2.619 4.828 1 90.56 78 LYS B O 1
ATOM 1576 N N . LEU B 1 79 ? 8.578 3.256 2.678 1 91.12 79 LEU B N 1
ATOM 1577 C CA . LEU B 1 79 ? 9.211 4.531 3 1 91.12 79 LEU B CA 1
ATOM 1578 C C . LEU B 1 79 ? 8.266 5.422 3.795 1 91.12 79 LEU B C 1
ATOM 1580 O O . LEU B 1 79 ? 8.695 6.117 4.723 1 91.12 79 LEU B O 1
ATOM 1584 N N . MET B 1 80 ? 7.043 5.41 3.406 1 93.69 80 MET B N 1
ATOM 1585 C CA . MET B 1 80 ? 6.047 6.18 4.148 1 93.69 80 MET B CA 1
ATOM 1586 C C . MET B 1 80 ? 5.984 5.73 5.605 1 93.69 80 MET B C 1
ATOM 1588 O O . MET B 1 80 ? 6.016 6.559 6.516 1 93.69 80 MET B O 1
ATOM 1592 N N . VAL B 1 81 ? 6.004 4.469 5.867 1 94.56 81 VAL B N 1
ATOM 1593 C CA . VAL B 1 81 ? 5.949 3.916 7.219 1 94.56 81 VAL B CA 1
ATOM 1594 C C . VAL B 1 81 ? 7.195 4.324 7.996 1 94.56 81 VAL B C 1
ATOM 1596 O O . VAL B 1 81 ? 7.105 4.73 9.156 1 94.56 81 VAL B O 1
ATOM 1599 N N . GLU B 1 82 ? 8.32 4.211 7.34 1 92.25 82 GLU B N 1
ATOM 1600 C CA . GLU B 1 82 ? 9.578 4.578 7.988 1 92.25 82 GLU B CA 1
ATOM 1601 C C . GLU B 1 82 ? 9.602 6.062 8.344 1 92.25 82 GLU B C 1
ATOM 1603 O O . GLU B 1 82 ? 10.047 6.438 9.43 1 92.25 82 GLU B O 1
ATOM 1608 N N . ASP B 1 83 ? 9.18 6.879 7.469 1 92 83 ASP B N 1
ATOM 1609 C CA . ASP B 1 83 ? 9.148 8.32 7.703 1 92 83 ASP B CA 1
ATOM 1610 C C . ASP B 1 83 ? 8.227 8.672 8.867 1 92 83 ASP B C 1
ATOM 1612 O O . ASP B 1 83 ? 8.578 9.484 9.719 1 92 83 ASP B O 1
ATOM 1616 N N . VAL B 1 84 ? 7.09 8.062 8.906 1 93.38 84 VAL B N 1
ATOM 1617 C CA . VAL B 1 84 ? 6.133 8.328 9.977 1 93.38 84 VAL B CA 1
ATOM 1618 C C . VAL B 1 84 ? 6.695 7.836 11.312 1 93.38 84 VAL B C 1
ATOM 1620 O O . VAL B 1 84 ? 6.59 8.531 12.328 1 93.38 84 VAL B O 1
ATOM 1623 N N . ARG B 1 85 ? 7.277 6.707 11.305 1 92.44 85 ARG B N 1
ATOM 1624 C CA . ARG B 1 85 ? 7.902 6.188 12.516 1 92.44 85 ARG B CA 1
ATOM 1625 C C . ARG B 1 85 ? 8.953 7.16 13.047 1 92.44 85 ARG B C 1
ATOM 1627 O O . ARG B 1 85 ? 8.977 7.461 14.242 1 92.44 85 ARG B O 1
ATOM 1634 N N . ARG B 1 86 ? 9.812 7.566 12.156 1 88.88 86 ARG B N 1
ATOM 1635 C CA . ARG B 1 86 ? 10.852 8.523 12.531 1 88.88 86 ARG B CA 1
ATOM 1636 C C . ARG B 1 86 ? 10.242 9.797 13.102 1 88.88 86 ARG B C 1
ATOM 1638 O O . ARG B 1 86 ? 10.719 10.328 14.102 1 88.88 86 ARG B O 1
ATOM 1645 N N . PHE B 1 87 ? 9.234 10.281 12.461 1 89.56 87 PHE B N 1
ATOM 1646 C CA . PHE B 1 87 ? 8.547 11.484 12.891 1 89.56 87 PHE B CA 1
ATOM 1647 C C . PHE B 1 87 ? 7.969 11.312 14.289 1 89.56 87 PHE B C 1
ATOM 1649 O O . PHE B 1 87 ? 8.141 12.188 15.148 1 89.56 87 PHE B O 1
ATOM 1656 N N . GLU B 1 88 ? 7.336 10.219 14.531 1 89.5 88 GLU B N 1
ATOM 1657 C CA . GLU B 1 88 ? 6.715 9.945 15.82 1 89.5 88 GLU B CA 1
ATOM 1658 C C . GLU B 1 88 ? 7.766 9.805 16.922 1 89.5 88 GLU B C 1
ATOM 1660 O O . GLU B 1 88 ? 7.551 10.242 18.047 1 89.5 88 GLU B O 1
ATOM 1665 N N . GLU B 1 89 ? 8.828 9.25 16.562 1 86.12 89 GLU B N 1
ATOM 1666 C CA . GLU B 1 89 ? 9.906 9.047 17.531 1 86.12 89 GLU B CA 1
ATOM 1667 C C . GLU B 1 89 ? 10.586 10.367 17.875 1 86.12 89 GLU B C 1
ATOM 1669 O O . GLU B 1 89 ? 10.992 10.578 19.016 1 86.12 89 GLU B O 1
ATOM 1674 N N . THR B 1 90 ? 10.719 11.297 16.812 1 83.06 90 THR B N 1
ATOM 1675 C CA . THR B 1 90 ? 11.438 12.555 17.031 1 83.06 90 THR B CA 1
ATOM 1676 C C . THR B 1 90 ? 10.508 13.609 17.625 1 83.06 90 THR B C 1
ATOM 1678 O O . THR B 1 90 ? 10.961 14.508 18.344 1 83.06 90 THR B O 1
ATOM 1681 N N . ALA B 1 91 ? 9.336 13.648 17.031 1 71.31 91 ALA B N 1
ATOM 1682 C CA . ALA B 1 91 ? 8.375 14.586 17.609 1 71.31 91 ALA B CA 1
ATOM 1683 C C . ALA B 1 91 ? 8.289 14.43 19.125 1 71.31 91 ALA B C 1
ATOM 1685 O O . ALA B 1 91 ? 8.062 15.406 19.844 1 71.31 91 ALA B O 1
ATOM 1686 N N . ARG B 1 92 ? 8.391 13.273 19.438 1 62.22 92 ARG B N 1
ATOM 1687 C CA . ARG B 1 92 ? 8.43 13.047 20.875 1 62.22 92 ARG B CA 1
ATOM 1688 C C . ARG B 1 92 ? 9.719 13.586 21.484 1 62.22 92 ARG B C 1
ATOM 1690 O O . ARG B 1 92 ? 9.766 13.898 22.688 1 62.22 92 ARG B O 1
ATOM 1697 N N . LYS B 1 93 ? 10.672 13.57 20.531 1 61.84 93 LYS B N 1
ATOM 1698 C CA . LYS B 1 93 ? 11.922 14.141 21.031 1 61.84 93 LYS B CA 1
ATOM 1699 C C . LYS B 1 93 ? 12.055 15.609 20.625 1 61.84 93 LYS B C 1
ATOM 1701 O O . LYS B 1 93 ? 11.664 15.992 19.516 1 61.84 93 LYS B O 1
ATOM 1706 N N . LYS B 1 94 ? 11.648 16.562 21.297 1 55.25 94 LYS B N 1
ATOM 1707 C CA . LYS B 1 94 ? 11.594 18.016 21.109 1 55.25 94 LYS B CA 1
ATOM 1708 C C . LYS B 1 94 ? 12.5 18.453 19.953 1 55.25 94 LYS B C 1
ATOM 1710 O O . LYS B 1 94 ? 12.125 19.312 19.156 1 55.25 94 LYS B O 1
ATOM 1715 N N . ASP B 1 95 ? 13.797 18.391 20.047 1 45.16 95 ASP B N 1
ATOM 1716 C CA . ASP B 1 95 ? 14.82 19.344 19.625 1 45.16 95 ASP B CA 1
ATOM 1717 C C . ASP B 1 95 ? 15.344 19.016 18.234 1 45.16 95 ASP B C 1
ATOM 1719 O O . ASP B 1 95 ? 16.344 19.578 17.797 1 45.16 95 ASP B O 1
ATOM 1723 N N . SER B 1 96 ? 14.93 17.953 17.641 1 48.34 96 SER B N 1
ATOM 1724 C CA . SER B 1 96 ? 15.828 17.781 16.5 1 48.34 96 SER B CA 1
ATOM 1725 C C . SER B 1 96 ? 15.367 18.609 15.305 1 48.34 96 SER B C 1
ATOM 1727 O O . SER B 1 96 ? 14.211 18.516 14.883 1 48.34 96 SER B O 1
ATOM 1729 N N . THR B 1 97 ? 15.906 19.781 15.203 1 47.31 97 THR B N 1
ATOM 1730 C CA . THR B 1 97 ? 15.828 20.625 14.008 1 47.31 97 THR B CA 1
ATOM 1731 C C . THR B 1 97 ? 15.914 19.781 12.742 1 47.31 97 THR B C 1
ATOM 1733 O O . THR B 1 97 ? 16.875 19.031 12.562 1 47.31 97 THR B O 1
ATOM 1736 N N . TRP B 1 98 ? 14.844 19.312 12.391 1 49.97 98 TRP B N 1
ATOM 1737 C CA . TRP B 1 98 ? 14.836 18.656 11.078 1 49.97 98 TRP B CA 1
ATOM 1738 C C . TRP B 1 98 ? 15.703 19.422 10.094 1 49.97 98 TRP B C 1
ATOM 1740 O O . TRP B 1 98 ? 15.461 20.609 9.82 1 49.97 98 TRP B O 1
ATOM 1750 N N . ALA B 1 99 ? 16.984 19.203 10.188 1 47.53 99 ALA B N 1
ATOM 1751 C CA . ALA B 1 99 ? 17.781 19.75 9.102 1 47.53 99 ALA B CA 1
ATOM 1752 C C . ALA B 1 99 ? 17.141 19.453 7.746 1 47.53 99 ALA B C 1
ATOM 1754 O O . ALA B 1 99 ? 16.969 18.281 7.375 1 47.53 99 ALA B O 1
ATOM 1755 N N . MET B 1 100 ? 16.109 20.203 7.438 1 54.44 100 MET B N 1
ATOM 1756 C CA . MET B 1 100 ? 15.523 20.156 6.098 1 54.44 100 MET B CA 1
ATOM 1757 C C . MET B 1 100 ? 16.609 20.141 5.035 1 54.44 100 MET B C 1
ATOM 1759 O O . MET B 1 100 ? 17.266 21.172 4.793 1 54.44 100 MET B O 1
ATOM 1763 N N . GLY B 1 101 ? 17.281 19.141 5.164 1 54.16 101 GLY B N 1
ATOM 1764 C CA . GLY B 1 101 ? 18.188 19.141 4.027 1 54.16 101 GLY B CA 1
ATOM 1765 C C . GLY B 1 101 ? 17.484 19.156 2.691 1 54.16 101 GLY B C 1
ATOM 1766 O O . GLY B 1 101 ? 16.266 18.984 2.629 1 54.16 101 GLY B O 1
ATOM 1767 N N . LYS B 1 102 ? 18 19.766 1.685 1 66.81 102 LYS B N 1
ATOM 1768 C CA . LYS B 1 102 ? 17.516 20.047 0.342 1 66.81 102 LYS B CA 1
ATOM 1769 C C . LYS B 1 102 ? 17.453 18.781 -0.505 1 66.81 102 LYS B C 1
ATOM 1771 O O . LYS B 1 102 ? 17.219 18.844 -1.714 1 66.81 102 LYS B O 1
ATOM 1776 N N . GLY B 1 103 ? 17.422 17.547 0.27 1 80.19 103 GLY B N 1
ATOM 1777 C CA . GLY B 1 103 ? 17.516 16.422 -0.64 1 80.19 103 GLY B CA 1
ATOM 1778 C C . GLY B 1 103 ? 16.188 15.727 -0.86 1 80.19 103 GLY B C 1
ATOM 1779 O O . GLY B 1 103 ? 15.156 16.156 -0.341 1 80.19 103 GLY B O 1
ATOM 1780 N N . GLU B 1 104 ? 16.125 14.867 -1.815 1 85.5 104 GLU B N 1
ATOM 1781 C CA . GLU B 1 104 ? 14.945 14.109 -2.213 1 85.5 104 GLU B CA 1
ATOM 1782 C C . GLU B 1 104 ? 14.328 13.391 -1.021 1 85.5 104 GLU B C 1
ATOM 1784 O O . GLU B 1 104 ? 13.102 13.344 -0.886 1 85.5 104 GLU B O 1
ATOM 1789 N N . GLU B 1 105 ? 15.18 12.961 -0.176 1 86.06 105 GLU B N 1
ATOM 1790 C CA . GLU B 1 105 ? 14.711 12.227 0.998 1 86.06 105 GLU B CA 1
ATOM 1791 C C . GLU B 1 105 ? 13.969 13.148 1.961 1 86.06 105 GLU B C 1
ATOM 1793 O O . GLU B 1 105 ? 12.914 12.773 2.492 1 86.06 105 GLU B O 1
ATOM 1798 N N . GLU B 1 106 ? 14.469 14.297 2.158 1 83.94 106 GLU B N 1
ATOM 1799 C CA . GLU B 1 106 ? 13.828 15.25 3.062 1 83.94 106 GLU B CA 1
ATOM 1800 C C . GLU B 1 106 ? 12.484 15.719 2.51 1 83.94 106 GLU B C 1
ATOM 1802 O O . GLU B 1 106 ? 11.523 15.883 3.262 1 83.94 106 GLU B O 1
ATOM 1807 N N . ARG B 1 107 ? 12.484 15.938 1.271 1 85.75 107 ARG B N 1
ATOM 1808 C CA . ARG B 1 107 ? 11.227 16.328 0.637 1 85.75 107 ARG B CA 1
ATOM 1809 C C . ARG B 1 107 ? 10.164 15.25 0.813 1 85.75 107 ARG B C 1
ATOM 1811 O O . ARG B 1 107 ? 9.008 15.555 1.102 1 85.75 107 ARG B O 1
ATOM 1818 N N . ARG B 1 108 ? 10.602 14.062 0.667 1 88.62 108 ARG B N 1
ATOM 1819 C CA . ARG B 1 108 ? 9.688 12.945 0.859 1 88.62 108 ARG B CA 1
ATOM 1820 C C . ARG B 1 108 ? 9.172 12.898 2.295 1 88.62 108 ARG B C 1
ATOM 1822 O O . ARG B 1 108 ? 7.977 12.734 2.527 1 88.62 108 ARG B O 1
ATOM 1829 N N . ARG B 1 109 ? 10.078 13.023 3.168 1 88.25 109 ARG B N 1
ATOM 1830 C CA . ARG B 1 109 ? 9.703 12.961 4.578 1 88.25 109 ARG B CA 1
ATOM 1831 C C . ARG B 1 109 ? 8.688 14.039 4.926 1 88.25 109 ARG B C 1
ATOM 1833 O O . ARG B 1 109 ? 7.719 13.789 5.645 1 88.25 109 ARG B O 1
ATOM 1840 N N . MET B 1 110 ? 8.953 15.164 4.422 1 86.69 110 MET B N 1
ATOM 1841 C CA . MET B 1 110 ? 8.031 16.266 4.656 1 86.69 110 MET B CA 1
ATOM 1842 C C . MET B 1 110 ? 6.648 15.961 4.082 1 86.69 110 MET B C 1
ATOM 1844 O O . MET B 1 110 ? 5.637 16.156 4.758 1 86.69 110 MET B O 1
ATOM 1848 N N . LYS B 1 111 ? 6.613 15.484 2.889 1 87.94 111 LYS B N 1
ATOM 1849 C CA . LYS B 1 111 ? 5.34 15.188 2.234 1 87.94 111 LYS B CA 1
ATOM 1850 C C . LYS B 1 111 ? 4.574 14.102 2.988 1 87.94 111 LYS B C 1
ATOM 1852 O O . LYS B 1 111 ? 3.344 14.133 3.051 1 87.94 111 LYS B O 1
ATOM 1857 N N . ASN B 1 112 ? 5.293 13.227 3.59 1 90.69 112 ASN B N 1
ATOM 1858 C CA . ASN B 1 112 ? 4.66 12.117 4.285 1 90.69 112 ASN B CA 1
ATOM 1859 C C . ASN B 1 112 ? 4.176 12.523 5.676 1 90.69 112 ASN B C 1
ATOM 1861 O O . ASN B 1 112 ? 3.322 11.852 6.262 1 90.69 112 ASN B O 1
ATOM 1865 N N . THR B 1 113 ? 4.742 13.656 6.137 1 90.94 113 THR B N 1
ATOM 1866 C CA . THR B 1 113 ? 4.453 13.859 7.555 1 90.94 113 THR B CA 1
ATOM 1867 C C . THR B 1 113 ? 3.85 15.242 7.793 1 90.94 113 THR B C 1
ATOM 1869 O O . THR B 1 113 ? 3.354 15.531 8.883 1 90.94 113 THR B O 1
ATOM 1872 N N . MET B 1 114 ? 3.898 16.078 6.75 1 87.62 114 MET B N 1
ATOM 1873 C CA . MET B 1 114 ? 3.316 17.406 6.926 1 87.62 114 MET B CA 1
ATOM 1874 C C . MET B 1 114 ? 1.852 17.312 7.332 1 87.62 114 MET B C 1
ATOM 1876 O O . MET B 1 114 ? 1.059 16.641 6.664 1 87.62 114 MET B O 1
ATOM 1880 N N . GLY B 1 115 ? 1.497 17.922 8.492 1 87.88 115 GLY B N 1
ATOM 1881 C CA . GLY B 1 115 ? 0.127 17.906 8.977 1 87.88 115 GLY B CA 1
ATOM 1882 C C . GLY B 1 115 ? -0.225 16.656 9.75 1 87.88 115 GLY B C 1
ATOM 1883 O O . GLY B 1 115 ? -1.334 16.531 10.273 1 87.88 115 GLY B O 1
ATOM 1884 N N . TYR B 1 116 ? 0.729 15.766 9.75 1 89.94 116 TYR B N 1
ATOM 1885 C CA . TYR B 1 116 ? 0.524 14.516 10.461 1 89.94 116 TYR B CA 1
ATOM 1886 C C . TYR B 1 116 ? 0.272 14.766 11.945 1 89.94 116 TYR B C 1
ATOM 1888 O O . TYR B 1 116 ? 0.972 15.562 12.578 1 89.94 116 TYR B O 1
ATOM 1896 N N . GLN B 1 117 ? -0.726 14.078 12.422 1 86.44 117 GLN B N 1
ATOM 1897 C CA . GLN B 1 117 ? -1.118 14.266 13.82 1 86.44 117 GLN B CA 1
ATOM 1898 C C . GLN B 1 117 ? -0.692 13.078 14.672 1 86.44 117 GLN B C 1
ATOM 1900 O O . GLN B 1 117 ? -0.773 11.93 14.234 1 86.44 117 GLN B O 1
ATOM 1905 N N . ILE B 1 118 ? -0.111 13.438 15.773 1 84.5 118 ILE B N 1
ATOM 1906 C CA . ILE B 1 118 ? 0.33 12.414 16.719 1 84.5 118 ILE B CA 1
ATOM 1907 C C . ILE B 1 118 ? -0.7 12.273 17.828 1 84.5 118 ILE B C 1
ATOM 1909 O O . ILE B 1 118 ? -1.217 13.266 18.344 1 84.5 118 ILE B O 1
#

Organism: Amanita muscaria (strain Koide BX008) (NCBI:txid946122)

Foldseek 3Di:
DPPPCPDDPPPPPPPPPPCDPVNVVVVVVVVVVVVVVVVVVVVVVVVVVCLVPPPVCVPVSVVVVVVCVVVCPCVVVVLLVVLVVVCVVCVVVPDDPLPCDPDPSSVSSCVSPPVNDD/DPPPCPPDPPPPPPPPPPCPPVNVVVVVVVVVVVVVVVVVVVVVVVVVVCLVPPPPCVPVSVVVVVVCVVVCPCVVVVLLVVLVVVCVVCVVVPDDPPPCDPDPSSVSSCVSCPVNDD